Protein AF-A0A9N8EFD7-F1 (afdb_monomer)

Solvent-accessible surface area (backbone atoms only — not comparable to full-atom values): 12730 Å² total; per-residue (Å²): 133,55,70,69,57,53,53,50,51,28,40,51,30,31,36,51,13,38,58,30,40,78,71,68,40,40,70,64,12,44,52,28,24,47,55,20,41,51,57,49,52,55,48,53,51,70,77,54,78,68,76,70,55,58,68,68,42,41,61,57,53,48,48,56,57,50,62,75,70,56,78,84,74,72,88,61,61,84,63,78,85,81,60,86,68,76,76,61,71,73,77,59,78,65,65,89,66,80,73,84,60,62,71,68,55,36,50,42,43,52,44,17,53,38,34,37,40,40,15,39,45,27,35,58,47,19,66,34,67,37,64,71,30,39,60,50,14,49,55,26,29,53,51,16,48,52,33,35,70,69,32,85,72,30,59,65,80,39,7,48,61,45,23,44,40,38,48,42,44,36,51,54,22,57,79,65,71,36,52,71,60,24,58,57,44,49,56,54,28,54,54,24,44,52,44,18,55,76,68,30,69,84,39,94,82,38,89,50,51,71,68,54,50,51,39,46,52,49,47,67,75,64,71,61,79,75,53,81,84,74,77,113

Organism: NCBI:txid568900

Structure (mmCIF, N/CA/C/O backbone):
data_AF-A0A9N8EFD7-F1
#
_entry.id   AF-A0A9N8EFD7-F1
#
loop_
_atom_site.group_PDB
_atom_site.id
_atom_site.type_symbol
_atom_site.label_atom_id
_atom_site.label_alt_id
_atom_site.label_comp_id
_atom_site.label_asym_id
_atom_site.label_entity_id
_atom_site.label_seq_id
_atom_site.pdbx_PDB_ins_code
_atom_site.Cartn_x
_atom_site.Cartn_y
_atom_site.Cartn_z
_atom_site.occupancy
_atom_site.B_iso_or_equiv
_atom_site.auth_seq_id
_atom_site.auth_comp_id
_atom_site.auth_asym_id
_atom_site.auth_atom_id
_atom_site.pdbx_PDB_model_num
ATOM 1 N N . MET A 1 1 ? 24.242 -2.150 -16.763 1.00 79.81 1 MET A N 1
ATOM 2 C CA . MET A 1 1 ? 23.091 -2.827 -16.143 1.00 79.81 1 MET A CA 1
ATOM 3 C C . MET A 1 1 ? 21.835 -2.412 -16.887 1.00 79.81 1 MET A C 1
ATOM 5 O O . MET A 1 1 ? 21.544 -1.219 -16.925 1.00 79.81 1 MET A O 1
ATOM 9 N N . SER A 1 2 ? 21.180 -3.368 -17.535 1.00 88.19 2 SER A N 1
ATOM 10 C CA . SER A 1 2 ? 19.926 -3.217 -18.278 1.00 88.19 2 SER A CA 1
ATOM 11 C C . SER A 1 2 ? 18.743 -2.912 -17.351 1.00 88.19 2 SER A C 1
ATOM 13 O O . SER A 1 2 ? 18.811 -3.171 -16.150 1.00 88.19 2 SER A O 1
ATOM 15 N N . LEU A 1 3 ? 17.636 -2.399 -17.900 1.00 84.94 3 LEU A N 1
ATOM 16 C CA . LEU A 1 3 ? 16.401 -2.179 -17.138 1.00 84.94 3 LEU A CA 1
ATOM 17 C C . LEU A 1 3 ? 15.913 -3.464 -16.455 1.00 84.94 3 LEU A C 1
ATOM 19 O O . LEU A 1 3 ? 15.572 -3.434 -15.279 1.00 84.94 3 LEU A O 1
ATOM 23 N N . ALA A 1 4 ? 15.904 -4.588 -17.177 1.00 87.19 4 ALA A N 1
ATOM 24 C CA . ALA A 1 4 ? 15.427 -5.866 -16.655 1.00 87.19 4 ALA A CA 1
ATOM 25 C C . ALA A 1 4 ? 16.230 -6.322 -15.426 1.00 87.19 4 ALA A C 1
ATOM 27 O O . ALA A 1 4 ? 15.645 -6.745 -14.432 1.00 87.19 4 ALA A O 1
ATOM 28 N N . GLU A 1 5 ? 17.558 -6.167 -15.456 1.00 90.44 5 GLU A N 1
ATOM 29 C CA . GLU A 1 5 ? 18.413 -6.450 -14.298 1.00 90.44 5 GLU A CA 1
ATOM 30 C C . GLU A 1 5 ? 18.063 -5.539 -13.115 1.00 90.44 5 GLU A C 1
ATOM 32 O O . GLU A 1 5 ? 17.962 -6.005 -11.984 1.00 90.44 5 GLU A O 1
ATOM 37 N N . ARG A 1 6 ? 17.843 -4.241 -13.360 1.00 90.00 6 ARG A N 1
ATOM 38 C CA . ARG A 1 6 ? 17.521 -3.268 -12.302 1.00 90.00 6 ARG A CA 1
ATOM 39 C C . ARG A 1 6 ? 16.153 -3.542 -11.668 1.00 90.00 6 ARG A C 1
ATOM 41 O O . ARG A 1 6 ? 16.024 -3.488 -10.447 1.00 90.00 6 ARG A O 1
ATOM 48 N N . LEU A 1 7 ? 15.154 -3.888 -12.480 1.00 89.75 7 LEU A N 1
ATOM 49 C CA . LEU A 1 7 ? 13.835 -4.316 -12.009 1.00 89.75 7 LEU A CA 1
ATOM 50 C C . LEU A 1 7 ? 13.919 -5.620 -11.203 1.00 89.75 7 LEU A C 1
ATOM 52 O O . LEU A 1 7 ? 13.294 -5.735 -10.150 1.00 89.75 7 LEU A O 1
ATOM 56 N N . GLY A 1 8 ? 14.724 -6.582 -11.663 1.00 91.50 8 GLY A N 1
ATOM 57 C CA . GLY A 1 8 ? 14.982 -7.828 -10.941 1.00 91.50 8 GLY A CA 1
ATOM 58 C C . GLY A 1 8 ? 15.652 -7.595 -9.584 1.00 91.50 8 GLY A C 1
ATOM 59 O O . GLY A 1 8 ? 15.278 -8.217 -8.590 1.00 91.50 8 GLY A O 1
ATOM 60 N N . ASP A 1 9 ? 16.594 -6.657 -9.513 1.00 93.88 9 ASP A N 1
ATOM 61 C CA . ASP A 1 9 ? 17.267 -6.278 -8.272 1.00 93.88 9 ASP A CA 1
ATOM 62 C C . ASP A 1 9 ? 16.315 -5.614 -7.269 1.00 93.88 9 ASP A C 1
ATOM 64 O O . ASP A 1 9 ? 16.322 -5.983 -6.090 1.00 93.88 9 ASP A O 1
ATOM 68 N N . ALA A 1 10 ? 15.455 -4.700 -7.730 1.00 93.50 10 ALA A N 1
ATOM 69 C CA . ALA A 1 10 ? 14.402 -4.113 -6.903 1.00 93.50 10 ALA A CA 1
ATOM 70 C C . ALA A 1 10 ? 13.435 -5.193 -6.393 1.00 93.50 10 ALA A C 1
ATOM 72 O O . ALA A 1 10 ? 13.207 -5.314 -5.189 1.00 93.50 10 ALA A O 1
ATOM 73 N N . ALA A 1 11 ? 12.945 -6.065 -7.279 1.00 94.06 11 ALA A N 1
ATOM 74 C CA . ALA A 1 11 ? 12.071 -7.168 -6.894 1.00 94.06 11 ALA A CA 1
ATOM 75 C C . ALA A 1 11 ? 12.719 -8.082 -5.837 1.00 94.06 11 ALA A C 1
ATOM 77 O O . ALA A 1 11 ? 12.088 -8.429 -4.838 1.00 94.06 11 ALA A O 1
ATOM 78 N N . ARG A 1 12 ? 14.007 -8.413 -5.998 1.00 96.31 12 ARG A N 1
ATOM 79 C CA . ARG A 1 12 ? 14.771 -9.217 -5.034 1.00 96.31 12 ARG A CA 1
ATOM 80 C C . ARG A 1 12 ? 14.894 -8.531 -3.672 1.00 96.31 12 ARG A C 1
ATOM 82 O O . ARG A 1 12 ? 14.714 -9.194 -2.650 1.00 96.31 12 AR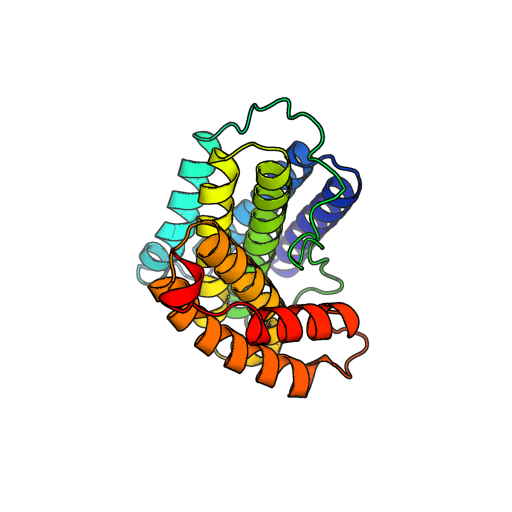G A O 1
ATOM 89 N N . LEU A 1 13 ? 15.200 -7.232 -3.642 1.00 97.25 13 LEU A N 1
ATOM 90 C CA . LEU A 1 13 ? 15.278 -6.458 -2.398 1.00 97.25 13 LEU A CA 1
ATOM 91 C C . LEU A 1 13 ? 13.920 -6.399 -1.696 1.00 97.25 13 LEU A C 1
ATOM 93 O O . LEU A 1 13 ? 13.845 -6.686 -0.501 1.00 97.25 13 LEU A O 1
ATOM 97 N N . ASN A 1 14 ? 12.851 -6.114 -2.440 1.00 96.94 14 ASN A N 1
ATOM 98 C CA . ASN A 1 14 ? 11.492 -6.125 -1.916 1.00 96.94 14 ASN A CA 1
ATOM 99 C C . ASN A 1 14 ? 11.117 -7.489 -1.325 1.00 96.94 14 ASN A C 1
ATOM 101 O O . ASN A 1 14 ? 10.703 -7.573 -0.175 1.00 96.94 14 ASN A O 1
ATOM 105 N N . ASN A 1 15 ? 11.315 -8.574 -2.071 1.00 97.19 15 ASN A N 1
ATOM 106 C CA . ASN A 1 15 ? 10.931 -9.912 -1.622 1.00 97.19 15 ASN A CA 1
ATOM 107 C C . ASN A 1 15 ? 11.734 -10.350 -0.390 1.00 97.19 15 ASN A C 1
ATOM 109 O O . ASN A 1 15 ? 11.196 -10.988 0.515 1.00 97.19 15 ASN A O 1
ATOM 113 N N . ARG A 1 16 ? 13.013 -9.961 -0.307 1.00 97.81 16 ARG A N 1
ATOM 114 C CA . ARG A 1 16 ? 13.815 -10.167 0.903 1.00 97.81 16 ARG A CA 1
ATOM 115 C C . ARG A 1 16 ? 13.273 -9.344 2.076 1.00 97.81 16 ARG A C 1
ATOM 117 O O . ARG A 1 16 ? 13.211 -9.872 3.180 1.00 97.81 16 ARG A O 1
ATOM 124 N N . GLY A 1 17 ? 12.851 -8.100 1.843 1.00 96.62 17 GLY A N 1
ATOM 125 C CA . GLY A 1 17 ? 12.148 -7.281 2.833 1.00 96.62 17 GLY A CA 1
ATOM 126 C C . GLY A 1 17 ? 10.892 -7.979 3.355 1.00 96.62 17 GLY A C 1
ATOM 127 O O . GLY A 1 17 ? 10.771 -8.188 4.555 1.00 96.62 17 GLY A O 1
ATOM 128 N N . ALA A 1 18 ? 10.029 -8.463 2.461 1.00 96.19 18 ALA A N 1
ATOM 129 C CA . ALA A 1 18 ? 8.827 -9.221 2.814 1.00 96.19 18 ALA A CA 1
ATOM 130 C C . ALA A 1 18 ? 9.135 -10.452 3.689 1.00 96.19 18 ALA A C 1
ATOM 132 O O . ALA A 1 18 ? 8.451 -10.702 4.681 1.00 96.19 18 ALA A O 1
ATOM 133 N N . ALA A 1 19 ? 10.206 -11.185 3.373 1.00 96.50 19 ALA A N 1
ATOM 134 C CA . ALA A 1 19 ? 10.643 -12.324 4.175 1.00 96.50 19 ALA A CA 1
ATOM 135 C C . ALA A 1 19 ? 11.135 -11.925 5.580 1.00 96.50 19 ALA A C 1
ATOM 137 O O . ALA A 1 19 ? 10.922 -12.676 6.529 1.00 96.50 19 ALA A O 1
ATOM 138 N N . LEU A 1 20 ? 11.786 -10.765 5.734 1.00 93.56 20 LEU A N 1
ATOM 139 C CA . LEU A 1 20 ? 12.176 -10.230 7.047 1.00 93.56 20 LEU A CA 1
ATOM 140 C C . LEU A 1 20 ? 10.963 -9.728 7.835 1.00 93.56 20 LEU A C 1
ATOM 142 O O . LEU A 1 20 ? 10.846 -10.007 9.027 1.00 93.56 20 LEU A O 1
ATOM 146 N N . TYR A 1 21 ? 10.018 -9.066 7.164 1.00 93.44 21 TYR A N 1
ATOM 147 C CA . TYR A 1 21 ? 8.758 -8.651 7.771 1.00 93.44 21 TYR A CA 1
ATOM 148 C C . TYR A 1 21 ? 8.011 -9.837 8.392 1.00 93.44 21 TYR A C 1
ATOM 150 O O . TYR A 1 21 ? 7.610 -9.765 9.552 1.00 93.44 21 TYR A O 1
ATOM 158 N N . ALA A 1 22 ? 7.902 -10.953 7.661 1.00 92.38 22 ALA A N 1
ATOM 159 C CA . ALA A 1 22 ? 7.249 -12.173 8.140 1.00 92.38 22 ALA A CA 1
ATOM 160 C C . ALA A 1 22 ? 7.914 -12.780 9.394 1.00 92.38 22 ALA A C 1
ATOM 162 O O . ALA A 1 22 ? 7.277 -13.536 10.123 1.00 92.38 22 ALA A O 1
ATOM 163 N N . LYS A 1 23 ? 9.181 -12.439 9.669 1.00 93.25 23 LYS A N 1
ATOM 164 C CA . LYS A 1 23 ? 9.919 -12.849 10.876 1.00 93.25 23 LYS A CA 1
ATOM 165 C C . LYS A 1 23 ? 9.800 -11.864 12.041 1.00 93.25 23 LYS A C 1
ATOM 167 O O . LYS A 1 23 ? 10.350 -12.127 13.104 1.00 93.25 23 LYS A O 1
ATOM 172 N N . GLY A 1 24 ? 9.130 -10.726 11.856 1.00 89.06 24 GLY A N 1
ATOM 173 C CA . GLY A 1 24 ? 9.097 -9.650 12.849 1.00 89.06 24 GLY A CA 1
ATOM 174 C C . GLY A 1 24 ? 10.270 -8.662 12.757 1.00 89.06 24 GLY A C 1
ATOM 175 O O . GLY A 1 24 ? 10.338 -7.721 13.543 1.00 89.06 24 GLY A O 1
ATOM 176 N N . GLU A 1 25 ? 11.185 -8.828 11.796 1.00 90.06 25 GLU A N 1
ATOM 177 C CA . GLU A 1 25 ? 12.375 -7.980 11.608 1.00 90.06 25 GLU A CA 1
ATOM 178 C C . GLU A 1 25 ? 12.024 -6.712 10.805 1.00 90.06 25 GLU A C 1
ATOM 180 O O . GLU A 1 25 ? 12.458 -6.490 9.671 1.00 90.06 25 GLU A O 1
ATOM 185 N N . TRP A 1 26 ? 11.143 -5.879 11.361 1.00 88.50 26 TRP A N 1
ATOM 186 C CA . TRP A 1 26 ? 10.512 -4.780 10.621 1.00 88.50 26 TRP A CA 1
ATOM 187 C C . TRP A 1 26 ? 11.469 -3.653 10.251 1.00 88.50 26 TRP A C 1
ATOM 189 O O . TRP A 1 26 ? 11.289 -3.003 9.221 1.00 88.50 26 TRP A O 1
ATOM 199 N N . LYS A 1 27 ? 12.491 -3.407 11.076 1.00 87.06 27 LYS A N 1
ATOM 200 C CA . LYS A 1 27 ? 13.493 -2.369 10.817 1.00 87.06 27 LYS A CA 1
ATOM 201 C C . LYS A 1 27 ? 14.334 -2.739 9.596 1.00 87.06 27 LYS A C 1
ATOM 203 O O . LYS A 1 27 ? 14.512 -1.924 8.692 1.00 87.06 27 LYS A O 1
ATOM 208 N N . GLU A 1 28 ? 14.811 -3.974 9.557 1.00 90.44 28 GLU A N 1
ATOM 209 C CA . GLU A 1 28 ? 15.593 -4.539 8.466 1.00 90.44 28 GLU A CA 1
ATOM 210 C C . GLU A 1 28 ? 14.733 -4.673 7.203 1.00 90.44 28 GLU A C 1
ATOM 212 O O . GLU A 1 28 ? 15.182 -4.334 6.107 1.00 90.44 28 GLU A O 1
ATOM 217 N N . SER A 1 29 ? 13.466 -5.070 7.351 1.00 92.81 29 SER A N 1
ATOM 218 C CA . SER A 1 29 ? 12.491 -5.075 6.260 1.00 92.81 29 SER A CA 1
ATOM 219 C C . SER A 1 29 ? 12.311 -3.689 5.635 1.00 92.81 29 SER A C 1
ATOM 221 O O . SER A 1 29 ? 12.397 -3.552 4.415 1.00 92.81 29 SER A O 1
ATOM 223 N N . LEU A 1 30 ? 12.082 -2.653 6.451 1.00 90.81 30 LEU A N 1
ATOM 224 C CA . LEU A 1 30 ? 11.930 -1.271 5.985 1.00 90.81 30 LEU A CA 1
ATOM 225 C C . LEU A 1 30 ? 13.182 -0.770 5.264 1.00 90.81 30 LEU A C 1
ATOM 227 O O . LEU A 1 30 ? 13.065 -0.062 4.264 1.00 90.81 30 LEU A O 1
ATOM 231 N N . LEU A 1 31 ? 14.371 -1.147 5.744 1.00 91.88 31 LEU A N 1
ATOM 232 C CA . LEU A 1 31 ? 15.629 -0.808 5.087 1.00 91.88 31 LEU A CA 1
ATOM 233 C C . LEU A 1 31 ? 15.700 -1.408 3.675 1.00 91.88 31 LEU A C 1
ATOM 235 O O . LEU A 1 31 ? 16.053 -0.701 2.733 1.00 91.88 31 LEU A O 1
ATOM 239 N N . LEU A 1 32 ? 15.324 -2.679 3.508 1.00 95.31 32 LEU A N 1
ATOM 240 C CA . LEU A 1 32 ? 15.333 -3.338 2.199 1.00 95.31 32 LEU A CA 1
ATOM 241 C C . LEU A 1 32 ? 14.274 -2.776 1.247 1.00 95.31 32 LEU A C 1
ATOM 243 O O . LEU A 1 32 ? 14.577 -2.537 0.077 1.00 95.31 32 LEU A O 1
ATOM 247 N N . PHE A 1 33 ? 13.061 -2.498 1.734 1.00 94.69 33 PHE A N 1
ATOM 248 C CA . PHE A 1 33 ? 12.044 -1.817 0.929 1.00 94.69 33 PHE A CA 1
ATOM 249 C C . PHE A 1 33 ? 12.514 -0.427 0.492 1.00 94.69 33 PHE A C 1
ATOM 251 O O . PHE A 1 33 ? 12.349 -0.058 -0.668 1.00 94.69 33 PHE A O 1
ATOM 258 N N . ARG A 1 34 ? 13.177 0.325 1.382 1.00 91.69 34 ARG A N 1
ATOM 259 C CA . ARG A 1 34 ? 13.752 1.633 1.045 1.00 91.69 34 ARG A CA 1
ATOM 260 C C . ARG A 1 34 ? 14.806 1.513 -0.052 1.00 91.69 34 ARG A C 1
ATOM 262 O O . ARG A 1 34 ? 14.711 2.226 -1.042 1.00 91.69 34 ARG A O 1
ATOM 269 N N . GLN A 1 35 ? 15.769 0.603 0.093 1.00 92.62 35 GLN A N 1
ATOM 270 C CA . GLN A 1 35 ? 16.807 0.378 -0.921 1.00 92.62 35 GLN A CA 1
ATOM 271 C C . GLN A 1 35 ? 16.200 -0.003 -2.277 1.00 92.62 35 GLN A C 1
ATOM 273 O O . GLN A 1 35 ? 16.620 0.511 -3.313 1.00 92.62 35 GLN A O 1
ATOM 278 N N . SER A 1 36 ? 15.169 -0.854 -2.261 1.00 94.38 36 SER A N 1
ATOM 279 C CA . SER A 1 36 ? 14.400 -1.202 -3.456 1.00 94.38 36 SER A CA 1
ATOM 280 C C . SER A 1 36 ? 13.783 0.038 -4.109 1.00 94.38 36 SER A C 1
ATOM 282 O O . SER A 1 36 ? 13.939 0.250 -5.310 1.00 94.38 36 SER A O 1
ATOM 284 N N . LEU A 1 37 ? 13.113 0.887 -3.324 1.00 92.00 37 LEU A N 1
ATOM 285 C CA . LEU A 1 37 ? 12.467 2.104 -3.814 1.00 92.00 37 LEU A CA 1
ATOM 286 C C . LEU A 1 37 ? 13.477 3.116 -4.369 1.00 92.00 37 LEU A C 1
ATOM 288 O O . LEU A 1 37 ? 13.237 3.720 -5.410 1.00 92.00 37 LEU A O 1
ATOM 292 N N . GLU A 1 38 ? 14.619 3.297 -3.705 1.00 89.25 38 GLU A N 1
ATOM 293 C CA . GLU A 1 38 ? 15.670 4.217 -4.150 1.00 89.25 38 GLU A CA 1
ATOM 294 C C . GLU A 1 38 ? 16.247 3.817 -5.508 1.00 89.25 38 GLU A C 1
ATOM 296 O O . GLU A 1 38 ? 16.415 4.677 -6.377 1.00 89.25 38 GLU A O 1
ATOM 301 N N . GLY A 1 39 ? 16.488 2.517 -5.713 1.00 90.19 39 GLY A N 1
ATOM 302 C CA . GLY A 1 39 ? 16.911 1.989 -7.008 1.00 90.19 39 GLY A CA 1
ATOM 303 C C . GLY A 1 39 ? 15.907 2.323 -8.111 1.00 90.19 39 GLY A C 1
ATOM 304 O O . GLY A 1 39 ? 16.299 2.802 -9.176 1.00 90.19 39 GLY A O 1
ATOM 305 N N . MET A 1 40 ? 14.614 2.152 -7.826 1.00 90.25 40 MET A N 1
ATOM 306 C CA . MET A 1 40 ? 13.516 2.419 -8.760 1.00 90.25 40 MET A CA 1
ATOM 307 C C . MET A 1 40 ? 13.324 3.909 -9.064 1.00 90.25 40 MET A C 1
ATOM 309 O O . MET A 1 40 ? 13.145 4.284 -10.221 1.00 90.25 40 MET A O 1
ATOM 313 N N . ILE A 1 41 ? 13.437 4.784 -8.062 1.00 85.44 41 ILE A N 1
ATOM 314 C CA . ILE A 1 41 ? 13.393 6.242 -8.260 1.00 85.44 41 ILE A CA 1
ATOM 315 C C . ILE A 1 41 ? 14.529 6.700 -9.171 1.00 85.44 41 ILE A C 1
ATOM 317 O O . ILE A 1 41 ? 14.320 7.550 -10.038 1.00 85.44 41 ILE A O 1
ATOM 321 N N . ALA A 1 42 ? 15.736 6.159 -8.977 1.00 86.19 42 ALA A N 1
ATOM 322 C CA . ALA A 1 42 ? 16.861 6.480 -9.844 1.00 86.19 42 ALA A CA 1
ATOM 323 C C . ALA A 1 42 ? 16.550 6.115 -11.307 1.00 86.19 42 ALA A C 1
ATOM 325 O O . ALA A 1 42 ? 16.8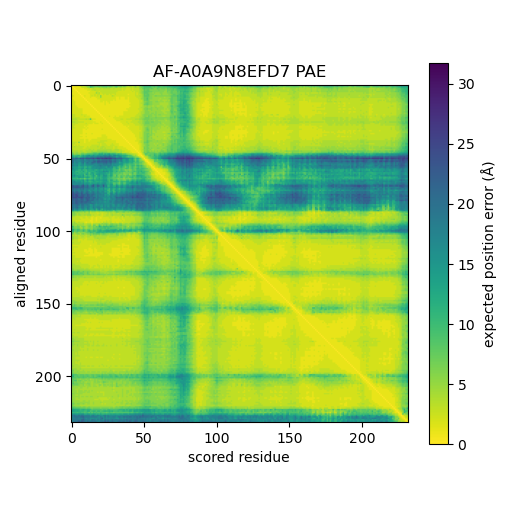52 6.904 -12.197 1.00 86.19 42 ALA A O 1
ATOM 326 N N . GLN A 1 43 ? 15.855 4.995 -11.544 1.00 86.50 43 GLN A N 1
ATOM 327 C CA . GLN A 1 43 ? 15.421 4.596 -12.889 1.00 86.50 43 GLN A CA 1
ATOM 328 C C . GLN A 1 43 ? 14.409 5.550 -13.494 1.00 86.50 43 GLN A C 1
ATOM 330 O O . GLN A 1 43 ? 14.574 5.991 -14.626 1.00 86.50 43 GLN A O 1
ATOM 335 N N . LEU A 1 44 ? 13.370 5.886 -12.736 1.00 83.88 44 LEU A N 1
ATOM 336 C CA . LEU A 1 44 ? 12.321 6.786 -13.202 1.00 83.88 44 LEU A CA 1
ATOM 337 C C . LEU A 1 44 ? 12.886 8.138 -13.654 1.00 83.88 44 LEU A C 1
ATOM 339 O O . LEU A 1 44 ? 12.452 8.685 -14.663 1.00 83.88 44 LEU A O 1
ATOM 343 N N . ARG A 1 45 ? 13.910 8.642 -12.957 1.00 81.44 45 ARG A N 1
ATOM 344 C CA . ARG A 1 45 ? 14.600 9.889 -13.322 1.00 81.44 45 ARG A CA 1
ATOM 345 C C . ARG A 1 45 ? 15.400 9.789 -14.617 1.00 81.44 45 ARG A C 1
ATOM 347 O O . ARG A 1 45 ? 15.491 10.780 -15.333 1.00 81.44 45 ARG A O 1
ATOM 354 N N . GLU A 1 46 ? 15.991 8.631 -14.901 1.00 84.12 46 GLU A N 1
ATOM 355 C CA . GLU A 1 46 ? 16.726 8.400 -16.150 1.00 84.12 46 GLU A CA 1
ATOM 356 C C . GLU A 1 46 ? 15.779 8.308 -17.355 1.00 84.12 46 GLU A C 1
ATOM 358 O O . GLU A 1 46 ? 16.125 8.773 -18.438 1.00 84.12 46 GLU A O 1
ATOM 363 N N . VAL A 1 47 ? 14.587 7.731 -17.167 1.00 80.00 47 VAL A N 1
ATOM 364 C CA . VAL A 1 47 ? 13.614 7.483 -18.247 1.00 80.00 47 VAL A CA 1
ATOM 365 C C . VAL A 1 47 ? 12.771 8.718 -18.576 1.00 80.00 47 VAL A C 1
ATOM 367 O O . VAL A 1 47 ? 12.429 8.918 -19.738 1.00 80.00 47 VAL A O 1
ATOM 370 N N . ALA A 1 48 ? 12.485 9.576 -17.592 1.00 72.69 48 ALA A N 1
ATOM 371 C CA . ALA A 1 48 ? 11.695 10.797 -17.776 1.00 72.69 48 ALA A CA 1
ATOM 372 C C . ALA A 1 48 ? 12.463 12.078 -17.366 1.00 72.69 48 ALA A C 1
ATOM 374 O O . ALA A 1 48 ? 12.075 12.765 -16.411 1.00 72.69 48 ALA A O 1
ATOM 375 N N . PRO A 1 49 ? 13.566 12.437 -18.058 1.00 62.28 49 PRO A N 1
ATOM 376 C CA . PRO A 1 49 ? 14.347 13.626 -17.735 1.00 62.28 49 PRO A CA 1
ATOM 377 C C . PRO A 1 49 ? 13.630 14.899 -18.226 1.00 62.28 49 PRO A C 1
ATOM 379 O O . PRO A 1 49 ? 13.851 15.354 -19.344 1.00 62.28 49 PRO A O 1
ATOM 382 N N . GLY A 1 50 ? 12.758 15.493 -17.402 1.00 56.47 50 GLY A N 1
ATOM 383 C CA . GLY A 1 50 ? 12.129 16.777 -17.740 1.00 56.47 50 GLY A CA 1
ATOM 384 C C . GLY A 1 50 ? 10.808 17.078 -17.030 1.00 56.47 50 GLY A C 1
ATOM 385 O O . GLY A 1 50 ? 9.737 16.862 -17.579 1.00 56.47 50 GLY A O 1
ATOM 386 N N . ASN A 1 51 ? 10.908 17.656 -15.834 1.00 52.47 51 ASN A N 1
ATOM 387 C CA . ASN A 1 51 ? 9.978 18.589 -15.173 1.00 52.47 51 ASN A CA 1
ATOM 388 C C . ASN A 1 51 ? 8.502 18.224 -14.893 1.00 52.47 51 ASN A C 1
ATOM 390 O O . ASN A 1 51 ? 8.008 18.707 -13.886 1.00 52.47 51 ASN A O 1
ATOM 394 N N . ALA A 1 52 ? 7.793 17.375 -15.642 1.00 53.12 52 ALA A N 1
ATOM 395 C CA . ALA A 1 52 ? 6.424 16.978 -15.244 1.00 53.12 52 ALA A CA 1
ATOM 396 C C . ALA A 1 52 ? 6.436 15.946 -14.101 1.00 53.12 52 ALA A C 1
ATOM 398 O O . ALA A 1 52 ? 5.601 15.937 -13.204 1.00 53.12 52 ALA A O 1
ATOM 399 N N . VAL A 1 53 ? 7.461 15.104 -14.114 1.00 54.00 53 VAL A N 1
ATOM 400 C CA . VAL A 1 53 ? 7.590 13.934 -13.251 1.00 54.00 53 VAL A CA 1
ATOM 401 C C . VAL A 1 53 ? 8.328 14.265 -11.936 1.00 54.00 53 VAL A C 1
ATOM 403 O O . VAL A 1 53 ? 8.195 13.576 -10.925 1.00 54.00 53 VAL A O 1
ATOM 406 N N . ALA A 1 54 ? 9.082 15.369 -11.912 1.00 51.19 54 ALA A N 1
ATOM 407 C CA . ALA A 1 54 ? 9.823 15.834 -10.737 1.00 51.19 54 ALA A CA 1
ATOM 408 C C . ALA A 1 54 ? 8.901 16.365 -9.622 1.00 51.19 54 ALA A C 1
ATOM 410 O O . ALA A 1 54 ? 9.144 16.072 -8.449 1.00 51.19 54 ALA A O 1
ATOM 411 N N . ASP A 1 55 ? 7.825 17.071 -9.987 1.00 55.97 55 ASP A N 1
ATOM 412 C CA . ASP A 1 55 ? 6.794 17.517 -9.042 1.00 55.97 55 ASP A CA 1
ATOM 413 C C . ASP A 1 55 ? 5.941 16.339 -8.552 1.00 55.97 55 ASP A C 1
ATOM 415 O O . ASP A 1 55 ? 5.568 16.285 -7.380 1.00 55.97 55 ASP A O 1
ATOM 419 N N . ASP A 1 56 ? 5.722 15.329 -9.395 1.00 57.31 56 ASP A N 1
ATOM 420 C CA . ASP A 1 56 ? 4.952 14.131 -9.049 1.00 57.31 56 ASP A CA 1
ATOM 421 C C . ASP A 1 56 ? 5.697 13.162 -8.119 1.00 57.31 56 ASP A C 1
ATOM 423 O O . ASP A 1 56 ? 5.084 12.522 -7.261 1.00 57.31 56 ASP A O 1
ATOM 427 N N . TYR A 1 57 ? 7.028 13.117 -8.193 1.00 63.81 57 TYR A N 1
ATOM 428 C CA . TYR A 1 57 ? 7.869 12.372 -7.249 1.00 63.81 57 TYR A CA 1
ATOM 429 C C . TYR A 1 57 ? 8.354 13.205 -6.061 1.00 63.81 57 TYR A C 1
ATOM 431 O O . TYR A 1 57 ? 9.132 12.707 -5.239 1.00 63.81 57 TYR A O 1
ATOM 439 N N . SER A 1 58 ? 7.864 14.436 -5.898 1.00 60.00 58 SER A N 1
ATOM 440 C CA . SER A 1 58 ? 8.066 15.209 -4.667 1.00 60.00 58 SER A CA 1
ATOM 441 C C . SER A 1 58 ? 7.572 14.434 -3.439 1.00 60.00 58 SER A C 1
ATOM 443 O O . SER A 1 58 ? 8.234 14.461 -2.405 1.00 60.00 58 SER A O 1
ATOM 445 N N . ALA A 1 59 ? 6.508 13.630 -3.574 1.00 60.28 59 ALA A N 1
ATOM 446 C CA . ALA A 1 59 ? 6.052 12.696 -2.546 1.00 60.28 59 ALA A CA 1
ATOM 447 C C . ALA A 1 59 ? 7.118 11.643 -2.191 1.00 60.28 59 ALA A C 1
ATOM 449 O O . ALA A 1 59 ? 7.331 11.375 -1.015 1.00 60.28 59 ALA A O 1
ATOM 450 N N . LEU A 1 60 ? 7.865 11.105 -3.165 1.00 64.31 60 LEU A N 1
ATOM 451 C CA . LEU A 1 60 ? 8.987 10.184 -2.902 1.00 64.31 60 LEU A CA 1
ATOM 452 C C . LEU A 1 60 ? 10.164 10.893 -2.241 1.00 64.31 60 LEU A C 1
ATOM 454 O O . LEU A 1 60 ? 10.846 10.309 -1.400 1.00 64.31 60 LEU A O 1
ATOM 458 N N . TYR A 1 61 ? 10.405 12.153 -2.599 1.00 63.56 61 TYR A N 1
ATOM 459 C CA . TYR A 1 61 ? 11.443 12.961 -1.968 1.00 63.56 61 TYR A CA 1
ATOM 460 C C . TYR A 1 61 ? 11.084 13.318 -0.519 1.00 63.56 61 TYR A C 1
ATOM 462 O O . TYR A 1 61 ? 11.928 13.219 0.371 1.00 63.56 61 TYR A O 1
ATOM 470 N N . LEU A 1 62 ? 9.820 13.663 -0.266 1.00 62.59 62 LEU A N 1
ATOM 471 C CA . LEU A 1 62 ? 9.274 13.873 1.071 1.00 62.59 62 LEU A CA 1
ATOM 472 C C . LEU A 1 62 ? 9.292 12.578 1.876 1.00 62.59 62 LEU A C 1
ATOM 474 O O . LEU A 1 62 ? 9.707 12.604 3.028 1.00 62.59 62 LEU A O 1
ATOM 478 N N . LEU A 1 63 ? 8.945 11.442 1.266 1.00 64.62 63 LEU A N 1
ATOM 479 C CA . LEU A 1 63 ? 9.086 10.135 1.894 1.00 64.62 63 LEU A CA 1
ATOM 480 C C . LEU A 1 63 ? 10.539 9.890 2.286 1.00 64.62 63 LEU A C 1
ATOM 482 O O . LEU A 1 63 ? 10.789 9.630 3.457 1.00 64.62 63 LEU A O 1
ATOM 486 N N . LYS A 1 64 ? 11.500 10.062 1.367 1.00 67.50 64 LYS A N 1
ATOM 487 C CA . LYS A 1 64 ? 12.933 9.913 1.662 1.00 67.50 64 LYS A CA 1
ATOM 488 C C . LYS A 1 64 ? 13.368 10.798 2.833 1.00 67.50 64 LYS A C 1
ATOM 490 O O . LYS A 1 64 ? 13.991 10.301 3.764 1.00 67.50 64 LYS A O 1
ATOM 495 N N . LYS A 1 65 ? 12.993 12.080 2.821 1.00 67.19 65 LYS A N 1
ATOM 496 C CA . LYS A 1 65 ? 13.331 13.033 3.887 1.00 67.19 65 LYS A CA 1
ATOM 497 C C . LYS A 1 65 ? 12.687 12.660 5.227 1.00 67.19 65 LYS A C 1
ATOM 499 O O . LYS A 1 65 ? 13.348 12.715 6.255 1.00 67.19 65 LYS A O 1
ATOM 504 N N . ASN A 1 66 ? 11.421 12.252 5.227 1.00 63.00 66 ASN A N 1
ATOM 505 C CA . ASN A 1 66 ? 10.680 11.904 6.443 1.00 63.00 66 ASN A CA 1
ATOM 506 C C . ASN A 1 66 ? 11.146 10.568 7.041 1.00 63.00 66 ASN A C 1
ATOM 508 O O . ASN A 1 66 ? 11.078 10.361 8.250 1.00 63.00 66 ASN A O 1
ATOM 512 N N . PHE A 1 67 ? 11.669 9.677 6.202 1.00 62.81 67 PHE A N 1
ATOM 513 C CA . PHE A 1 67 ? 12.200 8.379 6.595 1.00 62.81 67 PHE A CA 1
ATOM 514 C C . PHE A 1 67 ? 13.509 8.444 7.387 1.00 62.81 67 PHE A C 1
ATOM 516 O O . PHE A 1 67 ? 13.796 7.514 8.143 1.00 62.81 67 PHE A O 1
ATOM 523 N N . ASP A 1 68 ? 14.293 9.507 7.219 1.00 60.25 68 ASP A N 1
ATOM 524 C CA . ASP A 1 68 ? 15.513 9.741 8.001 1.00 60.25 68 ASP A CA 1
ATOM 525 C C . ASP A 1 68 ? 15.225 10.465 9.328 1.00 60.25 68 ASP A C 1
ATOM 527 O O . ASP A 1 68 ? 16.056 10.453 10.233 1.00 60.25 68 ASP A O 1
ATOM 531 N N . VAL A 1 69 ? 14.038 11.066 9.466 1.00 52.94 69 VAL A N 1
ATOM 532 C CA . VAL A 1 69 ? 13.675 11.946 10.592 1.00 52.94 69 VAL A CA 1
ATOM 533 C C . VAL A 1 69 ? 12.804 11.252 11.641 1.00 52.94 69 VAL A C 1
ATOM 535 O O . VAL A 1 69 ? 12.762 11.697 12.785 1.00 52.94 69 VAL A O 1
ATOM 538 N N . LEU A 1 70 ? 12.147 10.141 11.301 1.00 50.72 70 LEU A N 1
ATOM 539 C CA . LEU A 1 70 ? 11.331 9.370 12.241 1.00 50.72 70 LEU A CA 1
ATOM 540 C C . LEU A 1 70 ? 12.015 8.040 12.570 1.00 50.72 70 LEU A C 1
ATOM 542 O O . LEU A 1 70 ? 11.632 6.998 12.025 1.00 50.72 70 LEU A O 1
ATOM 546 N N . PRO A 1 71 ? 13.038 8.021 13.445 1.00 54.34 71 PRO A N 1
ATOM 547 C CA . PRO A 1 71 ? 13.477 6.768 14.012 1.00 54.34 71 PRO A CA 1
ATOM 548 C C . PRO A 1 71 ? 12.334 6.298 14.915 1.00 54.34 71 PRO A C 1
ATOM 550 O O . PRO A 1 71 ? 12.151 6.783 16.025 1.00 54.34 71 PRO A O 1
ATOM 553 N N . CYS A 1 72 ? 11.523 5.370 14.414 1.00 55.56 72 CYS A N 1
ATOM 554 C CA . CYS A 1 72 ? 10.619 4.609 15.257 1.00 55.56 72 CYS A CA 1
ATOM 555 C C . CYS A 1 72 ? 11.518 3.836 16.258 1.00 55.56 72 CYS A C 1
ATOM 557 O O . CYS A 1 72 ? 12.077 2.790 15.913 1.00 55.56 72 CYS A O 1
ATOM 559 N N . THR A 1 73 ? 11.794 4.386 17.443 1.00 59.22 73 THR A N 1
ATOM 560 C CA . THR A 1 73 ? 12.710 3.801 18.446 1.00 59.22 73 THR A CA 1
ATOM 561 C C . THR A 1 73 ? 11.979 3.069 19.562 1.00 59.22 73 THR A C 1
ATOM 563 O O . THR A 1 73 ? 12.634 2.580 20.479 1.00 59.22 73 THR A O 1
ATOM 566 N N . GLY A 1 74 ? 10.646 2.991 19.512 1.00 55.09 74 GLY A N 1
ATOM 567 C CA . GLY A 1 74 ? 9.862 2.351 20.562 1.00 55.09 74 GLY A CA 1
ATOM 568 C C . GLY A 1 74 ? 10.224 0.875 20.736 1.00 55.09 74 GLY A C 1
ATOM 569 O O . GLY A 1 74 ? 10.100 0.084 19.801 1.00 55.09 74 GLY A O 1
ATOM 570 N N . THR A 1 75 ? 10.661 0.504 21.941 1.00 49.28 75 THR A N 1
ATOM 571 C CA . THR A 1 75 ? 10.619 -0.874 22.444 1.00 49.28 75 THR A CA 1
ATOM 572 C C . THR A 1 75 ? 9.210 -1.106 22.959 1.00 49.28 75 THR A C 1
ATOM 574 O O . THR A 1 75 ? 8.869 -0.697 24.067 1.00 49.28 75 THR A O 1
ATOM 577 N N . ALA A 1 76 ? 8.357 -1.640 22.105 1.00 47.75 76 ALA A N 1
ATOM 578 C CA . ALA A 1 76 ? 6.943 -1.713 22.383 1.00 47.75 76 ALA A CA 1
ATOM 579 C C . ALA A 1 76 ? 6.556 -3.018 23.100 1.00 47.75 76 ALA A C 1
ATOM 581 O O . ALA A 1 76 ? 7.020 -4.100 22.736 1.00 47.75 76 ALA A O 1
ATOM 582 N N . GLU A 1 77 ? 5.708 -2.904 24.122 1.00 49.31 77 GLU A N 1
ATOM 583 C CA . GLU A 1 77 ? 5.103 -4.039 24.821 1.00 49.31 77 GLU A CA 1
ATOM 584 C C . GLU A 1 77 ? 3.959 -4.641 23.988 1.00 49.31 77 GLU A C 1
ATOM 586 O O . GLU A 1 77 ? 3.304 -3.956 23.204 1.00 49.31 77 GLU A O 1
ATOM 591 N N . SER A 1 78 ? 3.733 -5.950 24.137 1.00 43.00 78 SER A N 1
ATOM 592 C CA . SER A 1 78 ? 2.727 -6.688 23.365 1.00 43.00 78 SER A CA 1
ATOM 593 C C . SER A 1 78 ? 1.325 -6.092 23.566 1.00 43.00 78 SER A C 1
ATOM 595 O O . SER A 1 78 ? 0.860 -6.056 24.707 1.00 43.00 78 SER A O 1
ATOM 597 N N . PRO A 1 79 ? 0.601 -5.714 22.497 1.00 48.03 79 PRO A N 1
ATOM 598 C CA . PRO A 1 79 ? -0.781 -5.268 22.617 1.00 48.03 79 PRO A CA 1
ATOM 599 C C . PRO A 1 79 ? -1.686 -6.386 23.163 1.00 48.03 79 PRO A C 1
ATOM 601 O O . PRO A 1 79 ? -1.422 -7.581 22.990 1.00 48.03 79 PRO A O 1
ATOM 604 N N . ASN A 1 80 ? -2.747 -5.964 23.853 1.00 48.19 80 ASN A N 1
ATOM 605 C CA . ASN A 1 80 ? -3.740 -6.818 24.501 1.00 48.19 80 ASN A CA 1
ATOM 606 C C . ASN A 1 80 ? -4.479 -7.681 23.456 1.00 48.19 80 ASN A C 1
ATOM 608 O O . ASN A 1 80 ? -5.024 -7.141 22.494 1.00 48.19 80 ASN A O 1
ATOM 612 N N . LYS A 1 81 ? -4.486 -9.011 23.624 1.00 51.19 81 LYS A N 1
ATOM 613 C CA . LYS A 1 81 ? -4.946 -9.980 22.604 1.00 51.19 81 LYS A CA 1
ATOM 614 C C . LYS A 1 81 ? -6.468 -10.061 22.421 1.00 51.19 81 LYS A C 1
ATOM 616 O O . LYS A 1 81 ? -6.911 -10.701 21.474 1.00 51.19 81 LYS A O 1
ATOM 621 N N . ASP A 1 82 ? -7.243 -9.420 23.293 1.00 52.69 82 ASP A N 1
ATOM 622 C CA . ASP A 1 82 ? -8.694 -9.639 23.384 1.00 52.69 82 ASP A CA 1
ATOM 623 C C . ASP A 1 82 ? -9.545 -8.614 22.614 1.00 52.69 82 ASP A C 1
ATOM 625 O O . ASP A 1 82 ? -10.768 -8.733 22.576 1.00 52.69 82 ASP A O 1
ATOM 629 N N . ALA A 1 83 ? -8.936 -7.607 21.982 1.00 57.31 83 ALA A N 1
ATOM 630 C CA . ALA A 1 83 ? -9.667 -6.744 21.059 1.00 57.31 83 ALA A CA 1
ATOM 631 C C . ALA A 1 83 ? -9.800 -7.465 19.713 1.00 57.31 83 ALA A C 1
ATOM 633 O O . ALA A 1 83 ? -8.783 -7.809 19.109 1.00 57.31 83 ALA A O 1
ATOM 634 N N . GLU A 1 84 ? -11.033 -7.683 19.238 1.00 56.91 84 GLU A N 1
ATOM 63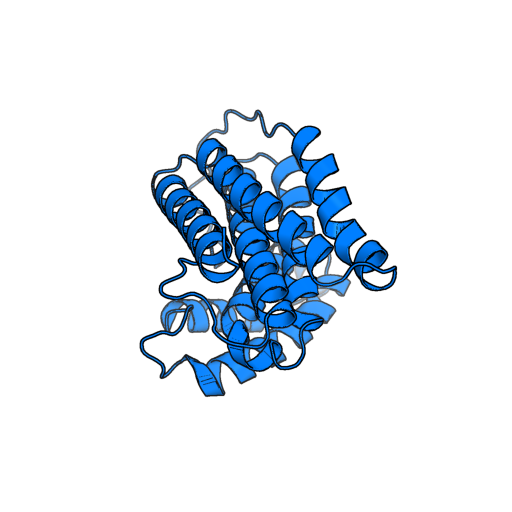5 C CA . GLU A 1 84 ? -11.293 -8.084 17.851 1.00 56.91 84 GLU A CA 1
ATOM 636 C C . GLU A 1 84 ? -10.572 -7.092 16.935 1.00 56.91 84 GLU A C 1
ATOM 638 O O . GLU A 1 84 ? -10.990 -5.945 16.767 1.00 56.91 84 GLU A O 1
ATOM 643 N N . SER A 1 85 ? -9.410 -7.505 16.427 1.00 59.91 85 SER A N 1
ATOM 644 C CA . SER A 1 85 ? -8.565 -6.611 15.656 1.00 59.91 85 SER A CA 1
ATOM 645 C C . SER A 1 85 ? -9.311 -6.272 14.370 1.00 59.91 85 SER A C 1
ATOM 647 O O . SER A 1 85 ? -9.747 -7.198 13.677 1.00 59.91 85 SER A O 1
ATOM 649 N N . PRO A 1 86 ? -9.433 -4.983 14.002 1.00 65.44 86 PRO A N 1
ATOM 650 C CA . PRO A 1 86 ? -9.904 -4.624 12.673 1.00 65.44 86 PRO A CA 1
ATOM 651 C C . PRO A 1 86 ? -9.118 -5.426 11.633 1.00 65.44 86 PRO A C 1
ATOM 653 O O . PRO A 1 86 ? -7.909 -5.631 11.802 1.00 65.44 86 PRO A O 1
ATOM 656 N N . MET A 1 87 ? -9.794 -5.906 10.581 1.00 81.31 87 MET A N 1
ATOM 657 C CA . MET A 1 87 ? -9.158 -6.689 9.517 1.00 81.31 87 MET A CA 1
ATOM 658 C C . MET A 1 87 ? -8.263 -5.781 8.663 1.00 81.31 87 MET A C 1
ATOM 660 O O . MET A 1 87 ? -8.610 -5.370 7.556 1.00 81.31 87 MET A O 1
ATOM 664 N N . VAL A 1 88 ? -7.118 -5.396 9.215 1.00 88.69 88 VAL A N 1
ATOM 665 C CA . VAL A 1 88 ? -6.052 -4.688 8.516 1.00 88.69 88 VAL A CA 1
ATOM 666 C C . VAL A 1 88 ? -5.282 -5.717 7.703 1.00 88.69 88 VAL A C 1
ATOM 668 O O . VAL A 1 88 ? -4.845 -6.740 8.227 1.00 88.69 88 VAL A O 1
ATOM 671 N N . PHE A 1 89 ? -5.086 -5.440 6.420 1.00 91.00 89 PHE A N 1
ATOM 672 C CA . PHE A 1 89 ? -4.279 -6.299 5.571 1.00 91.00 89 PHE A CA 1
ATOM 673 C C . PHE A 1 89 ? -2.795 -6.028 5.834 1.00 91.00 89 PHE A C 1
ATOM 675 O O . PHE A 1 89 ? -2.304 -4.925 5.596 1.00 91.00 89 PHE A O 1
ATOM 682 N N . LEU A 1 90 ? -2.073 -7.025 6.337 1.00 89.88 90 LEU A N 1
ATOM 683 C CA . LEU A 1 90 ? -0.694 -6.864 6.808 1.00 89.88 90 LEU A CA 1
ATOM 684 C C . LEU A 1 90 ? 0.311 -7.760 6.080 1.00 89.88 90 LEU A C 1
ATOM 686 O O . LEU A 1 90 ? 1.448 -7.870 6.527 1.00 89.88 90 LEU A O 1
ATOM 690 N N . ASN A 1 91 ? -0.076 -8.382 4.967 1.00 91.81 91 ASN A N 1
ATOM 691 C CA . ASN A 1 91 ? 0.802 -9.269 4.210 1.00 91.81 91 ASN A CA 1
ATOM 692 C C . ASN A 1 91 ? 1.567 -8.478 3.133 1.00 91.81 91 ASN A C 1
ATOM 694 O O . ASN A 1 91 ? 0.939 -7.856 2.277 1.00 91.81 91 ASN A O 1
ATOM 69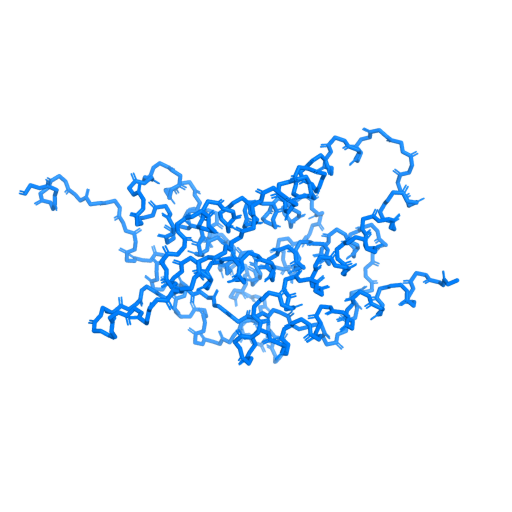8 N N . PRO A 1 92 ? 2.911 -8.474 3.131 1.00 93.69 92 PRO A N 1
ATOM 699 C CA . PRO A 1 92 ? 3.668 -7.817 2.075 1.00 93.69 92 PRO A CA 1
ATOM 700 C C . PRO A 1 92 ? 3.476 -8.490 0.725 1.00 93.69 92 PRO A C 1
ATOM 702 O O . PRO A 1 92 ? 3.443 -9.715 0.618 1.00 93.69 92 PRO A O 1
ATOM 705 N N . ILE A 1 93 ? 3.447 -7.675 -0.323 1.00 93.06 93 ILE A N 1
ATOM 706 C CA . ILE A 1 93 ? 3.385 -8.158 -1.693 1.00 93.06 93 ILE A CA 1
ATOM 707 C C . ILE A 1 93 ? 4.765 -8.643 -2.131 1.00 93.06 93 ILE A C 1
ATOM 709 O O . ILE A 1 93 ? 5.759 -7.914 -2.044 1.00 93.06 93 ILE A O 1
ATOM 713 N N . VAL A 1 94 ? 4.807 -9.867 -2.647 1.00 93.00 94 VAL A N 1
ATOM 714 C CA . VAL A 1 94 ? 5.996 -10.499 -3.215 1.00 93.00 94 VAL A CA 1
ATOM 715 C C . VAL A 1 94 ? 5.877 -10.482 -4.736 1.00 93.00 94 VAL A C 1
ATOM 717 O O . VAL A 1 94 ? 4.871 -10.907 -5.295 1.00 93.00 94 VAL A O 1
ATOM 720 N N . PHE A 1 95 ? 6.916 -10.012 -5.418 1.00 90.00 95 PHE A N 1
ATOM 721 C CA . PHE A 1 95 ? 6.981 -10.044 -6.875 1.00 90.00 95 PHE A CA 1
ATOM 722 C C . PHE A 1 95 ? 7.353 -11.453 -7.345 1.00 90.00 95 PHE A C 1
ATOM 724 O O . PHE A 1 95 ? 8.493 -11.883 -7.155 1.00 90.00 95 PHE A O 1
ATOM 731 N N . SER A 1 96 ? 6.412 -12.169 -7.956 1.00 86.38 96 SER A N 1
ATOM 732 C CA . SER A 1 96 ? 6.667 -13.448 -8.640 1.00 86.38 96 SER A CA 1
ATOM 733 C C . SER A 1 96 ? 7.287 -13.241 -10.025 1.00 86.38 96 SER A C 1
ATOM 735 O O . SER A 1 96 ? 8.123 -14.028 -10.465 1.00 86.38 96 SER A O 1
ATOM 737 N N . SER A 1 97 ? 6.926 -12.142 -10.685 1.00 82.81 97 SER A N 1
ATOM 738 C CA . SER A 1 97 ? 7.474 -11.702 -11.964 1.00 82.81 97 SER A CA 1
ATOM 739 C C . SER A 1 97 ? 7.530 -10.180 -12.028 1.00 82.81 97 SER A C 1
ATOM 741 O O . SER A 1 97 ? 6.735 -9.489 -11.392 1.00 82.81 97 SER A O 1
ATOM 743 N N . VAL A 1 98 ? 8.451 -9.655 -12.832 1.00 76.62 98 VAL A N 1
ATOM 744 C CA . VAL A 1 98 ? 8.495 -8.227 -13.152 1.00 76.62 98 VAL A CA 1
ATOM 745 C C . VAL A 1 98 ? 7.434 -7.938 -14.226 1.00 76.62 98 VAL A C 1
ATOM 747 O O . VAL A 1 98 ? 7.457 -8.608 -15.260 1.00 76.62 98 VAL A O 1
ATOM 750 N N . PRO A 1 99 ? 6.522 -6.969 -14.022 1.00 72.12 99 PRO A N 1
ATOM 751 C CA . PRO A 1 99 ? 5.595 -6.523 -15.059 1.00 72.12 99 PRO A CA 1
ATOM 752 C C . PRO A 1 99 ? 6.336 -6.143 -16.348 1.00 72.12 99 PRO A C 1
ATOM 754 O O . PRO A 1 99 ? 7.316 -5.403 -16.309 1.00 72.12 99 PRO A O 1
ATOM 757 N N . THR A 1 100 ? 5.867 -6.643 -17.493 1.00 69.19 100 THR A N 1
ATOM 758 C CA . THR A 1 100 ? 6.466 -6.390 -18.818 1.00 69.19 100 THR A CA 1
ATOM 759 C C . THR A 1 100 ? 5.690 -5.346 -19.628 1.00 69.19 100 THR A C 1
ATOM 761 O O . THR A 1 100 ? 5.686 -5.407 -20.856 1.00 69.19 100 THR A O 1
ATOM 764 N N . GLN A 1 101 ? 4.969 -4.435 -18.964 1.00 70.44 101 GLN A N 1
ATOM 765 C CA . GLN A 1 101 ? 4.271 -3.338 -19.645 1.00 70.44 101 GLN A CA 1
ATOM 766 C C . GLN A 1 101 ? 5.275 -2.286 -20.146 1.00 70.44 101 GLN A C 1
ATOM 768 O O . GLN A 1 101 ? 6.489 -2.510 -20.117 1.00 70.44 101 GLN A O 1
ATOM 773 N N . ASP A 1 102 ? 4.791 -1.131 -20.615 1.00 82.44 102 ASP A N 1
ATOM 774 C CA . ASP A 1 102 ? 5.689 -0.017 -20.904 1.00 82.44 102 ASP A CA 1
ATOM 775 C C . ASP A 1 102 ? 6.560 0.308 -19.674 1.00 82.44 102 ASP A C 1
ATOM 777 O O . ASP A 1 102 ? 6.200 0.057 -18.515 1.00 82.44 102 ASP A O 1
ATOM 781 N N . GLN A 1 103 ? 7.773 0.781 -19.952 1.00 82.00 103 GLN A N 1
ATOM 782 C CA . GLN A 1 103 ? 8.822 0.933 -18.950 1.00 82.00 103 GLN A CA 1
ATOM 783 C C . GLN A 1 103 ? 8.410 1.893 -17.828 1.00 82.00 103 GLN A C 1
ATOM 785 O O . GLN A 1 103 ? 8.677 1.610 -16.663 1.00 82.00 103 GLN A O 1
ATOM 790 N N . GLU A 1 104 ? 7.747 3.002 -18.151 1.00 82.81 104 GLU A N 1
ATOM 791 C CA . GLU A 1 104 ? 7.353 4.017 -17.172 1.00 82.81 104 GLU A CA 1
ATOM 792 C C . GLU A 1 104 ? 6.226 3.523 -16.256 1.00 82.81 104 GLU A C 1
ATOM 794 O O . GLU A 1 104 ? 6.329 3.629 -15.028 1.00 82.81 104 GLU A O 1
ATOM 799 N N . THR A 1 105 ? 5.194 2.905 -16.830 1.00 83.56 105 THR A N 1
ATOM 800 C CA . THR A 1 105 ? 4.100 2.267 -16.090 1.00 83.56 105 THR A CA 1
ATOM 801 C C . THR A 1 105 ? 4.628 1.199 -15.144 1.00 83.56 105 THR A C 1
ATOM 803 O O . THR A 1 105 ? 4.321 1.219 -13.951 1.00 83.56 105 THR A O 1
ATOM 806 N N . SER A 1 106 ? 5.484 0.303 -15.644 1.00 85.25 106 SER A N 1
ATOM 807 C CA . SER A 1 106 ? 6.046 -0.789 -14.843 1.00 85.25 106 SER A CA 1
ATOM 808 C C . SER A 1 106 ? 6.854 -0.254 -13.659 1.00 85.25 106 SER A C 1
ATOM 810 O O . SER A 1 106 ? 6.724 -0.748 -12.539 1.00 85.25 106 SER A O 1
ATOM 812 N N . LEU A 1 107 ? 7.653 0.796 -13.876 1.00 87.75 107 LEU A N 1
ATOM 813 C CA . LEU A 1 107 ? 8.434 1.430 -12.816 1.00 87.75 107 LEU A CA 1
ATOM 814 C C . LEU A 1 107 ? 7.537 2.093 -11.755 1.00 87.75 107 LEU A C 1
ATOM 816 O O . LEU A 1 107 ? 7.747 1.885 -10.558 1.00 87.75 107 LEU A O 1
ATOM 820 N N . THR A 1 108 ? 6.531 2.861 -12.181 1.00 86.81 108 THR A N 1
ATOM 821 C CA . THR A 1 108 ? 5.606 3.589 -11.292 1.00 86.81 108 THR A CA 1
ATOM 822 C C . THR A 1 108 ? 4.804 2.639 -10.405 1.00 86.81 108 THR A C 1
ATOM 824 O O . THR A 1 108 ? 4.699 2.834 -9.192 1.00 86.81 108 THR A O 1
ATOM 827 N N . VAL A 1 109 ? 4.302 1.559 -10.994 1.00 86.81 109 VAL A N 1
ATOM 828 C CA . VAL A 1 109 ? 3.582 0.491 -10.297 1.00 86.81 109 VAL A CA 1
ATOM 829 C C . VAL A 1 109 ? 4.454 -0.170 -9.238 1.00 86.81 109 VAL A C 1
ATOM 831 O O . VAL A 1 109 ? 4.040 -0.298 -8.085 1.00 86.81 109 VAL A O 1
ATOM 834 N N . ILE A 1 110 ? 5.670 -0.583 -9.611 1.00 90.19 110 ILE A N 1
ATOM 835 C CA . ILE A 1 110 ? 6.587 -1.254 -8.685 1.00 90.19 110 ILE A CA 1
ATOM 836 C C . ILE A 1 110 ? 6.921 -0.317 -7.519 1.00 90.19 110 ILE A C 1
ATOM 838 O O . ILE A 1 110 ? 6.919 -0.759 -6.371 1.00 90.19 110 ILE A O 1
ATOM 842 N N . CYS A 1 111 ? 7.121 0.982 -7.775 1.00 91.25 111 CYS A N 1
ATOM 843 C CA . CYS A 1 111 ? 7.241 1.986 -6.716 1.00 91.25 111 CYS A CA 1
ATOM 844 C C . CYS A 1 111 ? 6.013 1.995 -5.796 1.00 91.25 111 CYS A C 1
ATOM 846 O O . CYS A 1 111 ? 6.173 1.925 -4.578 1.00 91.25 111 CYS A O 1
ATOM 848 N N . GLY A 1 112 ? 4.798 2.023 -6.352 1.00 91.62 112 GLY A N 1
ATOM 849 C CA . GLY A 1 112 ? 3.553 1.970 -5.581 1.00 91.62 112 GLY A CA 1
ATOM 850 C C . GLY A 1 112 ? 3.451 0.740 -4.676 1.00 91.62 112 GLY A C 1
ATOM 851 O O . GLY A 1 112 ? 3.087 0.868 -3.505 1.00 91.62 112 GLY A O 1
ATOM 852 N N . MET A 1 113 ? 3.841 -0.433 -5.178 1.00 93.88 113 MET A N 1
ATOM 853 C CA . MET A 1 113 ? 3.838 -1.698 -4.430 1.00 93.88 113 MET A CA 1
ATOM 854 C C . MET A 1 113 ? 4.923 -1.746 -3.345 1.00 93.88 113 MET A C 1
ATOM 856 O O . MET A 1 113 ? 4.667 -2.198 -2.231 1.00 93.88 113 MET A O 1
ATOM 860 N N . ILE A 1 114 ? 6.122 -1.228 -3.621 1.00 94.81 114 ILE A N 1
ATOM 861 C CA . ILE A 1 114 ? 7.178 -1.123 -2.604 1.00 94.81 114 ILE A CA 1
ATOM 862 C C . ILE A 1 114 ? 6.744 -0.160 -1.493 1.00 94.81 114 ILE A C 1
ATOM 864 O O . ILE A 1 114 ? 6.877 -0.479 -0.314 1.00 94.81 114 ILE A O 1
ATOM 868 N N . VAL A 1 115 ? 6.180 0.999 -1.845 1.00 94.19 115 VAL A N 1
ATOM 869 C CA . VAL A 1 115 ? 5.665 1.977 -0.873 1.00 94.19 115 VAL A CA 1
ATOM 870 C C . VAL A 1 115 ? 4.522 1.381 -0.044 1.00 94.19 115 VAL A C 1
ATOM 872 O O . VAL A 1 115 ? 4.459 1.616 1.163 1.00 94.19 115 VAL A O 1
ATOM 875 N N . PHE A 1 116 ? 3.667 0.551 -0.647 1.00 95.88 116 PHE A N 1
ATOM 876 C CA . PHE A 1 116 ? 2.674 -0.231 0.088 1.00 95.88 116 PHE A CA 1
ATOM 877 C C . PHE A 1 116 ? 3.335 -1.166 1.112 1.00 95.88 116 PHE A C 1
ATOM 879 O O . PHE A 1 116 ? 2.980 -1.146 2.290 1.00 95.88 116 PHE A O 1
ATOM 886 N N . ASN A 1 117 ? 4.365 -1.914 0.723 1.00 96.44 117 ASN A N 1
ATOM 887 C CA . ASN A 1 117 ? 5.094 -2.781 1.651 1.00 96.44 117 ASN A CA 1
ATOM 888 C C . ASN A 1 117 ? 5.787 -2.007 2.789 1.00 96.44 117 ASN A C 1
ATOM 890 O O . ASN A 1 117 ? 5.867 -2.476 3.925 1.00 96.44 117 ASN A O 1
ATOM 894 N N . MET A 1 118 ? 6.236 -0.780 2.526 1.00 94.81 118 MET A N 1
ATOM 895 C CA . MET A 1 118 ? 6.714 0.111 3.585 1.00 94.81 118 MET A CA 1
ATOM 896 C C . MET A 1 118 ? 5.574 0.538 4.519 1.00 94.81 118 MET A C 1
ATOM 898 O O . MET A 1 118 ? 5.758 0.560 5.734 1.00 94.81 118 MET A O 1
ATOM 902 N N . SER A 1 119 ? 4.395 0.852 3.971 1.00 94.69 119 SER A N 1
ATOM 903 C CA . SER A 1 119 ? 3.232 1.292 4.750 1.00 94.69 119 SER A CA 1
ATOM 904 C C . SER A 1 119 ? 2.735 0.230 5.733 1.00 94.69 119 SER A C 1
ATOM 906 O O . SER A 1 119 ? 2.467 0.563 6.886 1.00 94.69 119 SER A O 1
ATOM 908 N N . ILE A 1 120 ? 2.690 -1.047 5.335 1.00 95.00 120 ILE A N 1
ATOM 909 C CA . ILE A 1 120 ? 2.321 -2.155 6.232 1.00 95.00 120 ILE A CA 1
ATOM 910 C C . ILE A 1 120 ? 3.372 -2.367 7.324 1.00 95.00 120 ILE A C 1
ATOM 912 O O . ILE A 1 120 ? 3.003 -2.606 8.467 1.00 95.00 120 ILE A O 1
ATOM 916 N N . ALA A 1 121 ? 4.665 -2.199 7.024 1.00 92.44 121 ALA A N 1
ATOM 917 C CA . ALA A 1 121 ? 5.728 -2.325 8.017 1.00 92.44 121 ALA A CA 1
ATOM 918 C C . ALA A 1 121 ? 5.670 -1.202 9.061 1.00 92.44 121 ALA A C 1
ATOM 920 O O . ALA A 1 121 ? 5.776 -1.463 10.260 1.00 92.44 121 ALA A O 1
ATOM 921 N N . SER A 1 122 ? 5.414 0.037 8.629 1.00 91.25 122 SER A N 1
ATOM 922 C CA . SER A 1 122 ? 5.134 1.150 9.541 1.00 91.25 122 SER A CA 1
ATOM 923 C C . SER A 1 122 ? 3.839 0.933 10.337 1.00 91.25 122 SER A C 1
ATOM 925 O O . SER A 1 122 ? 3.811 1.225 11.531 1.00 91.25 122 SER A O 1
ATOM 927 N N . HIS A 1 123 ? 2.786 0.382 9.721 1.00 93.50 123 HIS A N 1
ATOM 928 C CA . HIS A 1 123 ? 1.508 0.118 10.390 1.00 93.50 123 HIS A CA 1
ATOM 929 C C . HIS A 1 123 ? 1.642 -0.982 11.452 1.00 93.50 123 HIS A C 1
ATOM 931 O O . HIS A 1 123 ? 1.235 -0.778 12.590 1.00 93.50 123 HIS A O 1
ATOM 937 N N . ALA A 1 124 ? 2.281 -2.108 11.128 1.00 90.69 124 ALA A N 1
ATOM 938 C CA . ALA A 1 124 ? 2.559 -3.182 12.081 1.00 90.69 124 ALA A CA 1
ATOM 939 C C . ALA A 1 124 ? 3.339 -2.667 13.297 1.00 90.69 124 ALA A C 1
ATOM 941 O O . ALA A 1 124 ? 3.043 -3.032 14.434 1.00 90.69 124 ALA A O 1
ATOM 942 N N . LYS A 1 125 ? 4.272 -1.736 13.068 1.00 87.94 125 LYS A N 1
ATOM 943 C CA . LYS A 1 125 ? 4.991 -1.068 14.149 1.00 87.94 125 LYS A CA 1
ATOM 944 C C . LYS A 1 125 ? 4.118 -0.162 15.004 1.00 87.94 125 LYS A C 1
ATOM 946 O O . LYS A 1 125 ? 4.208 -0.207 16.229 1.00 87.94 125 LYS A O 1
ATOM 951 N N . ALA A 1 126 ? 3.237 0.602 14.372 1.00 90.31 126 ALA A N 1
ATOM 952 C CA . ALA A 1 126 ? 2.260 1.410 15.083 1.00 90.31 126 ALA A CA 1
ATOM 953 C C . ALA A 1 126 ? 1.313 0.570 15.948 1.00 90.31 126 ALA A C 1
ATOM 955 O O . ALA A 1 126 ? 0.985 0.979 17.058 1.00 90.31 126 ALA A O 1
ATOM 956 N N . MET A 1 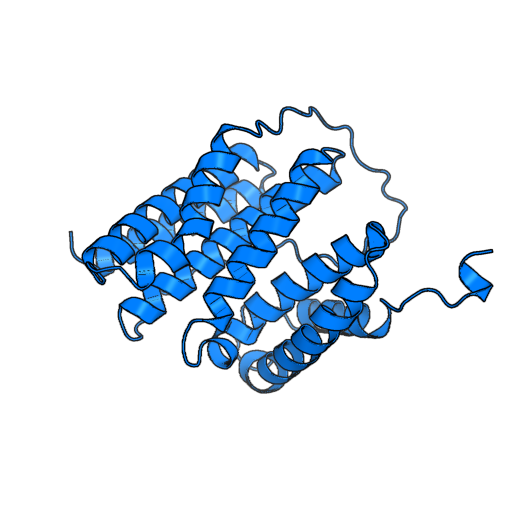127 ? 0.941 -0.626 15.483 1.00 88.00 127 MET A N 1
ATOM 957 C CA . MET A 1 127 ? 0.102 -1.568 16.232 1.00 88.00 127 MET A CA 1
ATOM 958 C C . MET A 1 127 ? 0.769 -2.099 17.506 1.00 88.00 127 MET A C 1
ATOM 960 O O . MET A 1 127 ? 0.072 -2.610 18.377 1.00 88.00 127 MET A O 1
ATOM 964 N N . GLN A 1 128 ? 2.089 -1.952 17.665 1.00 85.94 128 GLN A N 1
ATOM 965 C CA . GLN A 1 128 ? 2.747 -2.219 18.947 1.00 85.94 128 GLN A CA 1
ATOM 966 C C . GLN A 1 128 ? 2.704 -1.017 19.909 1.00 85.94 128 GLN A C 1
ATOM 968 O O . GLN A 1 128 ? 3.068 -1.144 21.066 1.00 85.94 128 GLN A O 1
ATOM 973 N N . GLY A 1 129 ? 2.238 0.155 19.476 1.00 84.94 129 GLY A N 1
ATOM 974 C CA . GLY A 1 129 ? 2.109 1.348 20.323 1.00 84.94 129 GLY A CA 1
ATOM 975 C C . GLY A 1 129 ? 2.963 2.539 19.885 1.00 84.94 129 GLY A C 1
ATOM 976 O O . GLY A 1 129 ? 2.916 3.590 20.523 1.00 84.94 129 GLY A O 1
ATOM 977 N N . ASP A 1 130 ? 3.715 2.428 18.786 1.00 82.38 130 ASP A N 1
ATOM 978 C CA . ASP A 1 130 ? 4.472 3.555 18.226 1.00 82.38 130 ASP A CA 1
ATOM 979 C C . ASP A 1 130 ? 3.570 4.443 17.346 1.00 82.38 130 ASP A C 1
ATOM 981 O O . ASP A 1 130 ? 3.488 4.303 16.122 1.00 82.38 130 ASP A O 1
ATOM 985 N N . THR A 1 131 ? 2.851 5.368 17.985 1.00 84.69 131 THR A N 1
ATOM 986 C CA . THR A 1 131 ? 1.878 6.255 17.319 1.00 84.69 131 THR A CA 1
ATOM 987 C C . THR A 1 131 ? 2.487 7.123 16.211 1.00 84.69 131 THR A C 1
ATOM 989 O O . THR A 1 131 ? 1.791 7.456 15.247 1.00 84.69 131 THR A O 1
ATOM 992 N N . ALA A 1 132 ? 3.786 7.440 16.273 1.00 86.06 132 ALA A N 1
ATOM 993 C CA . ALA A 1 132 ? 4.471 8.183 15.216 1.00 86.06 132 ALA A CA 1
ATOM 994 C C . ALA A 1 132 ? 4.526 7.379 13.906 1.00 86.06 132 ALA A C 1
ATOM 996 O O . ALA A 1 132 ? 4.346 7.941 12.819 1.00 86.06 132 ALA A O 1
ATOM 997 N N . CYS A 1 133 ? 4.685 6.054 13.996 1.00 88.81 133 CYS A N 1
ATOM 998 C CA . CYS A 1 133 ? 4.665 5.193 12.818 1.00 88.81 133 CYS A CA 1
ATOM 999 C C . CYS A 1 133 ? 3.253 5.086 12.200 1.00 88.81 133 CYS A C 1
ATOM 1001 O O . CYS A 1 133 ? 3.152 4.760 11.019 1.00 88.81 133 CYS A O 1
ATOM 1003 N N . LEU A 1 134 ? 2.166 5.407 12.925 1.00 91.50 134 LEU A N 1
ATOM 1004 C CA . LEU A 1 134 ? 0.801 5.395 12.367 1.00 91.50 134 LEU A CA 1
ATOM 1005 C C . LEU A 1 134 ? 0.603 6.527 11.355 1.00 91.50 134 LEU A C 1
ATOM 1007 O O . LEU A 1 134 ? 0.110 6.307 10.248 1.00 91.50 134 LEU A O 1
ATOM 1011 N N . ALA A 1 135 ? 1.039 7.738 11.713 1.00 90.50 135 ALA A N 1
ATOM 1012 C CA . ALA A 1 135 ? 1.013 8.886 10.809 1.00 90.50 135 ALA A CA 1
ATOM 1013 C C . ALA A 1 135 ? 1.882 8.631 9.568 1.00 90.50 135 ALA A C 1
ATOM 1015 O O . ALA A 1 135 ? 1.482 8.947 8.445 1.00 90.50 135 ALA A O 1
ATOM 1016 N N . GLN A 1 136 ? 3.044 7.999 9.762 1.00 90.06 136 GLN A N 1
ATOM 1017 C CA . GLN A 1 136 ? 3.920 7.585 8.671 1.00 90.06 136 GLN A CA 1
ATOM 1018 C C . GLN A 1 136 ? 3.260 6.533 7.769 1.00 90.06 136 GLN A C 1
ATOM 1020 O O . GLN A 1 136 ? 3.283 6.681 6.548 1.00 90.06 136 GLN A O 1
ATOM 1025 N N . ALA A 1 137 ? 2.644 5.498 8.347 1.00 93.38 137 ALA A N 1
ATOM 1026 C CA . ALA A 1 137 ? 1.927 4.471 7.600 1.00 93.38 137 ALA A CA 1
ATOM 1027 C C . ALA A 1 137 ? 0.837 5.094 6.724 1.00 93.38 137 ALA A C 1
ATOM 1029 O O . ALA A 1 137 ? 0.758 4.795 5.536 1.00 93.38 137 ALA A O 1
ATOM 1030 N N . LEU A 1 138 ? 0.056 6.029 7.274 1.00 94.44 138 LEU A N 1
ATOM 1031 C CA . LEU A 1 138 ? -0.987 6.732 6.535 1.00 94.44 138 LEU A CA 1
ATOM 1032 C C . LEU A 1 138 ? -0.436 7.534 5.342 1.00 94.44 138 LEU A C 1
ATOM 1034 O O . LEU A 1 138 ? -0.995 7.459 4.248 1.00 94.44 138 LEU A O 1
ATOM 1038 N N . GLN A 1 139 ? 0.670 8.265 5.526 1.00 92.06 139 GLN A N 1
ATOM 1039 C CA . GLN A 1 139 ? 1.339 8.985 4.431 1.00 92.06 139 GLN A CA 1
ATOM 1040 C C . GLN A 1 139 ? 1.859 8.034 3.343 1.00 92.06 139 GLN A C 1
ATOM 1042 O O . GLN A 1 139 ? 1.789 8.347 2.151 1.00 92.06 139 GLN A O 1
ATOM 1047 N N . LEU A 1 140 ? 2.370 6.868 3.740 1.00 93.25 140 LEU A N 1
ATOM 1048 C CA . LEU A 1 140 ? 2.845 5.848 2.810 1.00 93.25 140 LEU A CA 1
ATOM 1049 C C . LEU A 1 140 ? 1.692 5.211 2.033 1.00 93.25 140 LEU A C 1
ATOM 1051 O O . LEU A 1 140 ? 1.789 5.105 0.814 1.00 93.25 140 LEU A O 1
ATOM 1055 N N . TYR A 1 141 ? 0.582 4.860 2.688 1.00 95.94 141 TYR A N 1
ATOM 1056 C CA . TYR A 1 141 ? -0.601 4.364 1.982 1.00 95.94 141 TYR A CA 1
ATOM 1057 C C . TYR A 1 141 ? -1.127 5.397 0.982 1.00 95.94 141 TYR A C 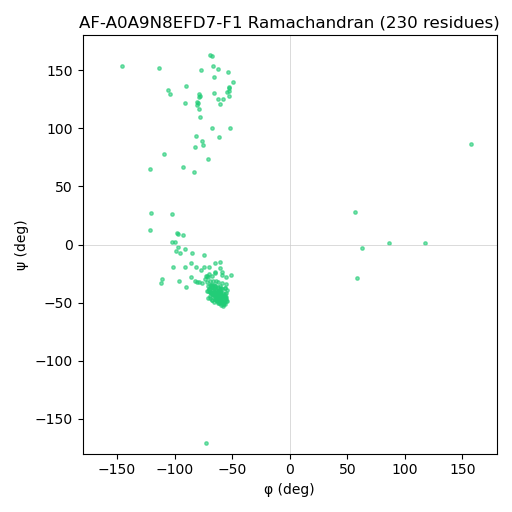1
ATOM 1059 O O . TYR A 1 141 ? -1.413 5.044 -0.157 1.00 95.94 141 TYR A O 1
ATOM 1067 N N . GLU A 1 142 ? -1.219 6.674 1.369 1.00 94.31 142 GLU A N 1
ATOM 1068 C CA . GLU A 1 142 ? -1.604 7.762 0.459 1.00 94.31 142 GLU A CA 1
ATOM 1069 C C . GLU A 1 142 ? -0.680 7.823 -0.763 1.00 94.31 142 GLU A C 1
ATOM 1071 O O . GLU A 1 142 ? -1.142 7.888 -1.900 1.00 94.31 142 GLU A O 1
ATOM 1076 N N . SER A 1 143 ? 0.631 7.735 -0.540 1.00 91.25 143 SER A N 1
ATOM 1077 C CA . SER A 1 143 ? 1.622 7.760 -1.617 1.00 91.25 143 SER A CA 1
ATOM 1078 C C . SER A 1 143 ? 1.491 6.548 -2.544 1.00 91.25 143 SER A C 1
ATOM 1080 O O . SER A 1 143 ? 1.504 6.712 -3.760 1.00 91.25 143 SER A O 1
ATOM 1082 N N . SER A 1 144 ? 1.308 5.346 -1.991 1.00 93.50 144 SER A N 1
ATOM 1083 C CA . SER A 1 144 ? 1.080 4.119 -2.764 1.00 93.50 144 SER A CA 1
ATOM 1084 C C . SER A 1 144 ? -0.175 4.220 -3.636 1.00 93.50 144 SER A C 1
ATOM 1086 O O . SER A 1 144 ? -0.121 3.972 -4.840 1.00 93.50 144 SER A O 1
ATOM 1088 N N . VAL A 1 145 ? -1.285 4.675 -3.049 1.00 94.00 145 VAL A N 1
ATOM 1089 C CA . VAL A 1 145 ? -2.550 4.914 -3.751 1.00 94.00 145 VAL A CA 1
ATOM 1090 C C . VAL A 1 145 ? -2.354 5.918 -4.892 1.00 94.00 145 VAL A C 1
ATOM 1092 O O . VAL A 1 145 ? -2.836 5.687 -6.000 1.00 94.00 145 VAL A O 1
ATOM 1095 N N . ASN A 1 146 ? -1.618 7.005 -4.654 1.00 90.69 146 ASN A N 1
ATOM 1096 C CA . ASN A 1 146 ? -1.346 8.014 -5.676 1.00 90.69 146 ASN A CA 1
ATOM 1097 C C . ASN A 1 146 ? -0.456 7.493 -6.812 1.00 90.69 146 ASN A C 1
ATOM 1099 O O . ASN A 1 146 ? -0.706 7.864 -7.956 1.00 90.69 146 ASN A O 1
ATOM 1103 N N . PHE A 1 147 ? 0.513 6.605 -6.546 1.00 87.94 147 PHE A N 1
ATOM 1104 C CA . PHE A 1 147 ? 1.253 5.929 -7.621 1.00 87.94 147 PHE A CA 1
ATOM 1105 C C . PHE A 1 147 ? 0.322 5.129 -8.520 1.00 87.94 147 PHE A C 1
ATOM 1107 O O . PHE A 1 147 ? 0.347 5.306 -9.732 1.00 87.94 147 PHE A O 1
ATOM 1114 N N . ILE A 1 148 ? -0.537 4.304 -7.922 1.00 89.19 148 ILE A N 1
ATOM 1115 C CA . ILE A 1 148 ? -1.412 3.406 -8.678 1.00 89.19 148 ILE A CA 1
ATOM 1116 C C . ILE A 1 148 ? -2.448 4.197 -9.491 1.00 89.19 148 ILE A C 1
ATOM 1118 O O . ILE A 1 148 ? -2.642 3.905 -10.664 1.00 89.19 148 ILE A O 1
ATOM 1122 N N . TYR A 1 149 ? -3.082 5.227 -8.921 1.00 88.69 149 TYR A N 1
ATOM 1123 C CA . TYR A 1 149 ? -4.106 6.008 -9.636 1.00 88.69 149 TYR A CA 1
ATOM 1124 C C . TYR A 1 149 ? -3.566 6.841 -10.801 1.00 88.69 149 TYR A C 1
ATOM 1126 O O . TYR A 1 149 ? -4.313 7.157 -11.725 1.00 88.69 149 TYR A O 1
ATOM 1134 N N . ARG A 1 150 ? -2.297 7.248 -10.749 1.00 84.94 150 ARG A N 1
ATOM 1135 C CA . ARG A 1 150 ? -1.686 8.069 -11.803 1.00 84.94 150 ARG A CA 1
ATOM 1136 C C . ARG A 1 150 ? -1.230 7.246 -12.996 1.00 84.94 150 ARG A C 1
ATOM 1138 O O . ARG A 1 150 ? -1.045 7.797 -14.076 1.00 84.94 150 ARG A O 1
ATOM 1145 N N . THR A 1 151 ? -1.058 5.943 -12.816 1.00 84.19 151 THR A N 1
ATOM 1146 C CA . THR A 1 151 ? -0.658 5.053 -13.894 1.00 84.19 151 THR A CA 1
ATOM 1147 C C . THR A 1 151 ? -1.872 4.679 -14.755 1.00 84.19 151 THR A C 1
ATOM 1149 O O . THR A 1 151 ? -2.844 4.114 -14.240 1.00 84.19 151 THR A O 1
ATOM 1152 N N . PRO A 1 152 ? -1.843 4.945 -16.074 1.00 82.44 152 PRO A N 1
ATOM 1153 C CA . PRO A 1 152 ? -2.910 4.533 -16.978 1.00 82.44 152 PRO A CA 1
ATOM 1154 C C . PRO A 1 152 ? -3.197 3.034 -16.856 1.00 82.44 152 PRO A C 1
ATOM 1156 O O . PRO A 1 152 ? -2.282 2.219 -16.820 1.00 82.44 152 PRO A O 1
ATOM 1159 N N . HIS A 1 153 ? -4.477 2.662 -16.781 1.00 83.00 153 HIS A N 1
ATOM 1160 C CA . HIS A 1 153 ? -4.946 1.270 -16.672 1.00 83.00 153 HIS A CA 1
ATOM 1161 C C . HIS A 1 153 ? -4.516 0.492 -15.410 1.00 83.00 153 HIS A C 1
ATOM 1163 O O . HIS A 1 153 ? -5.002 -0.623 -15.198 1.00 83.00 153 HIS A O 1
ATOM 1169 N N . ALA A 1 154 ? -3.703 1.068 -14.520 1.00 79.50 154 ALA A N 1
ATOM 1170 C CA . ALA A 1 154 ? -3.255 0.393 -13.302 1.00 79.50 154 ALA A CA 1
ATOM 1171 C C . ALA A 1 154 ? -4.392 0.092 -12.321 1.00 79.50 154 ALA A C 1
ATOM 1173 O O . ALA A 1 154 ? -4.293 -0.877 -11.574 1.00 79.50 154 ALA A O 1
ATOM 1174 N N . GLU A 1 155 ? -5.501 0.841 -12.373 1.00 77.38 155 GLU A N 1
ATOM 1175 C CA . GLU A 1 155 ? -6.704 0.542 -11.582 1.00 77.38 155 GLU A CA 1
ATOM 1176 C C . GLU A 1 155 ? -7.233 -0.879 -11.816 1.00 77.38 155 GLU A C 1
ATOM 1178 O O . GLU A 1 155 ? -7.866 -1.427 -10.925 1.00 77.38 155 GLU A O 1
ATOM 1183 N N . THR A 1 156 ? -6.994 -1.464 -12.997 1.00 82.75 156 THR A N 1
ATOM 1184 C CA . THR A 1 156 ? -7.453 -2.825 -13.329 1.00 82.75 156 THR A CA 1
ATOM 1185 C C . THR A 1 156 ? -6.446 -3.904 -12.965 1.00 82.75 156 THR A C 1
ATOM 1187 O O . THR A 1 156 ? -6.844 -4.974 -12.527 1.00 82.75 156 THR A O 1
ATOM 1190 N N . VAL A 1 157 ? -5.152 -3.621 -13.126 1.00 81.62 157 VAL A N 1
ATOM 1191 C CA . VAL A 1 157 ? -4.074 -4.602 -12.916 1.00 81.62 157 VAL A CA 1
ATOM 1192 C C . VAL A 1 157 ? -3.651 -4.674 -11.447 1.00 81.62 157 VAL A C 1
ATOM 1194 O O . VAL A 1 157 ? -3.181 -5.705 -10.982 1.00 81.62 157 VAL A O 1
ATOM 1197 N N . PHE A 1 158 ? -3.812 -3.574 -10.709 1.00 89.31 158 PHE A N 1
ATOM 1198 C CA . PHE A 1 158 ? -3.397 -3.444 -9.310 1.00 89.31 158 PHE A CA 1
ATOM 1199 C C . PHE A 1 158 ? -4.581 -3.131 -8.401 1.00 89.31 158 PHE A C 1
ATOM 1201 O O . PHE A 1 158 ? -4.418 -2.520 -7.339 1.00 89.31 158 PHE A O 1
ATOM 1208 N N . ALA A 1 159 ? -5.776 -3.554 -8.812 1.00 93.06 159 ALA A N 1
ATOM 1209 C CA . ALA A 1 159 ? -7.008 -3.332 -8.076 1.00 93.06 159 ALA A CA 1
ATOM 1210 C C . ALA A 1 159 ? -6.926 -3.963 -6.676 1.00 93.06 159 ALA A C 1
ATOM 1212 O O . ALA A 1 159 ? -7.361 -3.349 -5.700 1.00 93.06 159 ALA A O 1
ATOM 1213 N N . SER A 1 160 ? -6.288 -5.131 -6.553 1.00 93.06 160 SER A N 1
ATOM 1214 C CA . SER A 1 160 ? -5.979 -5.769 -5.267 1.00 93.06 160 SER A CA 1
ATOM 1215 C C . SER A 1 160 ? -5.128 -4.906 -4.337 1.00 93.06 160 SER A C 1
ATOM 1217 O O . SER A 1 160 ? -5.50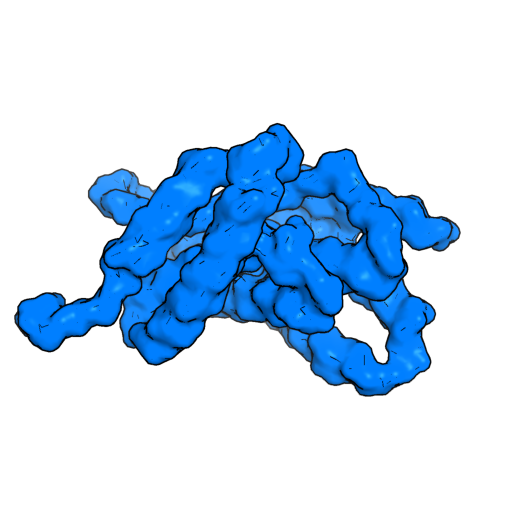7 -4.653 -3.193 1.00 93.06 160 SER A O 1
ATOM 1219 N N . VAL A 1 161 ? -3.987 -4.404 -4.821 1.00 93.94 161 VAL A N 1
ATOM 1220 C CA . VAL A 1 161 ? -3.076 -3.567 -4.016 1.00 93.94 161 VAL A CA 1
ATOM 1221 C C . VAL A 1 161 ? -3.779 -2.291 -3.580 1.00 93.94 161 VAL A C 1
ATOM 1223 O O . VAL A 1 161 ? -3.698 -1.883 -2.422 1.00 93.94 161 VAL A O 1
ATOM 1226 N N . LEU A 1 162 ? -4.518 -1.687 -4.509 1.00 95.50 162 LEU A N 1
ATOM 1227 C CA . LEU A 1 162 ? -5.303 -0.496 -4.252 1.00 95.50 162 LEU A CA 1
ATOM 1228 C C . LEU A 1 162 ? -6.385 -0.746 -3.194 1.00 95.50 162 LEU A C 1
ATOM 1230 O O . LEU A 1 162 ? -6.559 0.075 -2.292 1.00 95.50 162 LEU A O 1
ATOM 1234 N N . SER A 1 163 ? -7.069 -1.890 -3.270 1.00 96.06 163 SER A N 1
ATOM 1235 C CA . SER A 1 163 ? -8.082 -2.305 -2.296 1.00 96.06 163 SER A CA 1
ATOM 1236 C C . SER A 1 163 ? -7.474 -2.487 -0.907 1.00 96.06 163 SER A C 1
ATOM 1238 O O . SER A 1 163 ? -7.988 -1.933 0.062 1.00 96.06 163 SER A O 1
ATOM 1240 N N . ALA A 1 164 ? -6.340 -3.181 -0.801 1.00 96.38 164 ALA A N 1
ATOM 1241 C CA . ALA A 1 164 ? -5.647 -3.376 0.469 1.00 96.38 164 ALA A CA 1
ATOM 1242 C C . ALA A 1 164 ? -5.161 -2.049 1.078 1.00 96.38 164 ALA A C 1
ATOM 1244 O O . ALA A 1 164 ? -5.357 -1.796 2.268 1.00 96.38 164 ALA A O 1
ATOM 1245 N N . ALA A 1 165 ? -4.575 -1.168 0.260 1.00 97.06 165 ALA A N 1
ATOM 1246 C CA . ALA A 1 165 ? -4.101 0.137 0.709 1.00 97.06 165 ALA A CA 1
ATOM 1247 C C . ALA A 1 165 ? -5.253 1.017 1.214 1.00 97.06 165 ALA A C 1
ATOM 1249 O O . ALA A 1 165 ? -5.176 1.563 2.314 1.00 97.06 165 ALA A O 1
ATOM 1250 N N . LEU A 1 166 ? -6.342 1.126 0.446 1.00 97.50 166 LEU A N 1
ATOM 1251 C CA . LEU A 1 166 ? -7.516 1.910 0.833 1.00 97.50 166 LEU A CA 1
ATOM 1252 C C . LEU A 1 166 ? -8.209 1.328 2.071 1.00 97.50 166 LEU A C 1
ATOM 1254 O O . LEU A 1 166 ? -8.556 2.095 2.966 1.00 97.50 166 LEU A O 1
ATOM 1258 N N . ASN A 1 167 ? -8.337 -0.000 2.172 1.00 97.44 167 ASN A N 1
ATOM 1259 C CA . ASN A 1 167 ? -8.862 -0.677 3.360 1.00 97.44 167 ASN A CA 1
ATOM 1260 C C . ASN A 1 167 ? -8.082 -0.285 4.623 1.00 97.44 167 ASN A C 1
ATOM 1262 O O . ASN A 1 167 ? -8.661 0.115 5.631 1.00 97.44 167 ASN A O 1
ATOM 1266 N N . ASN A 1 168 ? -6.753 -0.329 4.558 1.00 97.38 168 ASN A N 1
ATOM 1267 C CA . ASN A 1 168 ? -5.923 0.025 5.703 1.00 97.38 168 ASN A CA 1
ATOM 1268 C C . ASN A 1 168 ? -6.028 1.517 6.051 1.00 97.38 168 ASN A C 1
ATOM 1270 O O . ASN A 1 168 ? -6.059 1.862 7.231 1.00 97.38 168 ASN A O 1
ATOM 1274 N N . LYS A 1 169 ? -6.144 2.408 5.056 1.00 97.19 169 LYS A N 1
ATOM 1275 C CA . LYS A 1 169 ? -6.373 3.843 5.299 1.00 97.19 169 LYS A CA 1
ATOM 1276 C C . LYS A 1 169 ? -7.691 4.104 6.014 1.00 97.19 169 LYS A C 1
ATOM 1278 O O . LYS A 1 169 ? -7.689 4.828 7.006 1.00 97.19 169 LYS A O 1
ATOM 1283 N N . ILE A 1 170 ? -8.798 3.521 5.546 1.00 96.62 170 ILE A N 1
ATOM 1284 C CA . ILE A 1 170 ? -10.108 3.757 6.168 1.00 96.62 170 ILE A CA 1
ATOM 1285 C C . ILE A 1 170 ? -10.163 3.226 7.603 1.00 96.62 170 ILE A C 1
ATOM 1287 O O . ILE A 1 170 ? -10.792 3.859 8.445 1.00 96.62 170 ILE A O 1
ATOM 1291 N N . GLN A 1 171 ? -9.431 2.153 7.920 1.00 95.25 171 GLN A N 1
ATOM 1292 C CA . GLN A 1 171 ? -9.269 1.670 9.297 1.00 95.25 171 GLN A CA 1
ATOM 1293 C C . GLN A 1 171 ? -8.540 2.692 10.187 1.00 95.25 171 GLN A C 1
ATOM 1295 O O . GLN A 1 171 ? -8.969 2.975 11.311 1.00 95.25 171 GLN A O 1
ATOM 1300 N N . ILE A 1 172 ? -7.467 3.307 9.675 1.00 95.19 172 ILE A N 1
ATOM 1301 C CA . ILE A 1 172 ? -6.749 4.383 10.380 1.00 95.19 172 ILE A CA 1
ATOM 1302 C C . ILE A 1 172 ? -7.659 5.607 10.557 1.00 95.19 172 ILE A C 1
ATOM 1304 O O . ILE A 1 172 ? -7.700 6.199 11.635 1.00 95.19 172 ILE A O 1
ATOM 1308 N N . TYR A 1 173 ? -8.421 5.987 9.528 1.00 95.75 173 TYR A N 1
ATOM 1309 C CA . TYR A 1 173 ? -9.365 7.101 9.623 1.00 95.75 173 TYR A CA 1
ATOM 1310 C C . TYR A 1 173 ? -10.472 6.834 10.637 1.00 95.75 173 TYR A C 1
ATOM 1312 O O . TYR A 1 173 ? -10.774 7.715 11.439 1.00 95.75 173 TYR A O 1
ATOM 1320 N N . HIS A 1 174 ? -11.029 5.624 10.644 1.00 94.19 174 HIS A N 1
ATOM 1321 C CA . HIS A 1 174 ? -12.064 5.222 11.587 1.00 94.19 174 HIS A CA 1
ATOM 1322 C C . HIS A 1 174 ? -11.567 5.317 13.034 1.00 94.19 174 HIS A C 1
ATOM 1324 O O . HIS A 1 174 ? -12.178 5.996 13.855 1.00 94.19 174 HIS A O 1
ATOM 1330 N N . SER A 1 175 ? -10.416 4.704 13.330 1.00 91.69 175 SER A N 1
ATOM 1331 C CA . SER A 1 175 ? -9.802 4.740 14.668 1.00 91.69 175 SER A CA 1
ATOM 1332 C C . SER A 1 175 ? -9.353 6.140 15.100 1.00 91.69 175 SER A C 1
ATOM 1334 O O . SER A 1 175 ? -9.284 6.418 16.293 1.00 91.69 175 SER A O 1
ATOM 1336 N N . SER A 1 176 ? -9.103 7.039 14.144 1.00 92.44 176 SER A N 1
ATOM 1337 C CA . SER A 1 176 ? -8.738 8.439 14.399 1.00 92.44 176 SER A CA 1
ATOM 1338 C C . SER A 1 176 ? -9.925 9.413 14.318 1.00 92.44 176 SER A C 1
ATOM 1340 O O . SER A 1 176 ? -9.707 10.624 14.305 1.00 92.44 176 SER A O 1
ATOM 1342 N N . CYS A 1 177 ? -11.166 8.923 14.210 1.00 93.50 177 CYS A N 1
ATOM 1343 C CA . CYS A 1 177 ? -12.388 9.731 14.066 1.00 93.50 177 CYS A CA 1
ATOM 1344 C C . CYS A 1 177 ? -12.397 10.704 12.862 1.00 93.50 177 CYS A C 1
ATOM 1346 O O . CYS A 1 177 ? -13.072 11.735 12.884 1.00 93.50 177 CYS A O 1
ATOM 1348 N N . ARG A 1 178 ? -11.665 10.385 11.788 1.00 95.00 178 ARG A N 1
ATOM 1349 C CA . ARG A 1 178 ? -11.556 11.176 10.546 1.00 95.00 178 ARG A CA 1
ATOM 1350 C C . ARG A 1 178 ? -12.587 10.726 9.510 1.00 95.00 178 ARG A C 1
ATOM 1352 O O . ARG A 1 178 ? -12.263 10.114 8.494 1.00 95.00 178 ARG A O 1
ATOM 1359 N N . PHE A 1 179 ? -13.863 10.957 9.813 1.00 94.75 179 PHE A N 1
ATOM 1360 C CA . PHE A 1 179 ? -14.963 10.354 9.054 1.00 94.75 179 PHE A CA 1
ATOM 1361 C C . PHE A 1 179 ? -15.152 10.929 7.644 1.00 94.75 179 PHE A C 1
ATOM 1363 O O . PHE A 1 179 ? -15.610 10.208 6.766 1.00 94.75 179 PHE A O 1
ATOM 1370 N N . ASP A 1 180 ? -14.773 12.183 7.392 1.00 95.12 180 ASP A N 1
ATOM 1371 C CA . ASP A 1 180 ? -14.907 12.775 6.053 1.00 95.12 180 ASP A CA 1
ATOM 1372 C C . ASP A 1 180 ? -13.924 12.135 5.054 1.00 95.12 180 ASP A C 1
ATOM 1374 O O . ASP A 1 180 ? -14.263 11.881 3.894 1.00 95.12 180 ASP A O 1
ATOM 1378 N N . GLU A 1 181 ? -12.700 11.836 5.497 1.00 96.75 181 GLU A N 1
ATOM 1379 C CA . GLU A 1 181 ? -11.716 11.091 4.712 1.00 96.75 181 GLU A CA 1
ATOM 1380 C C . GLU A 1 181 ? -12.105 9.620 4.557 1.00 96.75 181 GLU A C 1
ATOM 1382 O O . GLU A 1 181 ? -11.955 9.071 3.464 1.00 96.75 181 GLU A O 1
ATOM 1387 N N . LEU A 1 182 ? -12.660 9.007 5.610 1.00 95.69 182 LEU A N 1
ATOM 1388 C CA . LEU A 1 182 ? -13.220 7.656 5.550 1.00 95.69 182 LEU A CA 1
ATOM 1389 C C . LEU A 1 182 ? -14.304 7.548 4.477 1.00 95.69 182 LEU A C 1
ATOM 1391 O O . LEU A 1 182 ? -14.234 6.645 3.647 1.00 95.69 182 LEU A O 1
ATOM 1395 N N . ASP A 1 183 ? -15.279 8.461 4.463 1.00 95.38 183 ASP A N 1
ATOM 1396 C CA . ASP A 1 183 ? -16.400 8.430 3.517 1.00 95.38 183 ASP A CA 1
ATOM 1397 C C . ASP A 1 183 ? -15.895 8.547 2.066 1.00 95.38 183 ASP A C 1
ATOM 1399 O O . ASP A 1 183 ? -16.308 7.790 1.181 1.00 95.38 183 ASP A O 1
ATOM 1403 N N . ARG A 1 184 ? -14.935 9.451 1.826 1.00 96.12 184 ARG A N 1
ATOM 1404 C CA . ARG A 1 184 ? -14.301 9.643 0.513 1.00 96.12 184 ARG A CA 1
ATOM 1405 C C . ARG A 1 184 ? -13.551 8.397 0.043 1.00 96.12 184 ARG A C 1
ATOM 1407 O O . ARG A 1 184 ? -13.733 7.958 -1.094 1.00 96.12 184 ARG A O 1
ATOM 1414 N N . ASP A 1 185 ? -12.698 7.834 0.892 1.00 97.00 185 ASP A N 1
ATOM 1415 C CA . ASP A 1 185 ? -11.872 6.687 0.514 1.00 97.00 185 ASP A CA 1
ATOM 1416 C C . ASP A 1 185 ? -12.654 5.369 0.504 1.00 97.00 185 ASP A C 1
ATOM 1418 O O . ASP A 1 185 ? -12.289 4.466 -0.244 1.00 97.00 185 ASP A O 1
ATOM 1422 N N . SER A 1 186 ? -13.782 5.276 1.212 1.00 96.56 186 SER A N 1
ATOM 1423 C CA . SER A 1 186 ? -14.697 4.128 1.129 1.00 96.56 186 SER A CA 1
ATOM 1424 C C . SER A 1 186 ? -15.354 4.018 -0.249 1.00 96.56 186 SER A C 1
ATOM 1426 O O . SER A 1 186 ? -15.489 2.919 -0.786 1.00 96.56 186 SER A O 1
ATOM 1428 N N . GLN A 1 187 ? -15.702 5.143 -0.884 1.00 95.94 187 GLN A N 1
ATOM 1429 C CA . GLN A 1 187 ? -16.212 5.138 -2.264 1.00 95.94 187 GLN A CA 1
ATOM 1430 C C . GLN A 1 187 ? -15.151 4.637 -3.253 1.00 95.94 187 GLN A C 1
ATOM 1432 O O . GLN A 1 187 ? -15.436 3.819 -4.130 1.00 95.94 187 GLN A O 1
ATOM 1437 N N . ARG A 1 188 ? -13.904 5.091 -3.079 1.00 96.19 188 ARG A N 1
ATOM 1438 C CA . ARG A 1 188 ? -12.757 4.633 -3.877 1.00 96.19 188 ARG A CA 1
ATOM 1439 C C . ARG A 1 188 ? -12.484 3.148 -3.652 1.00 96.19 188 ARG A C 1
ATOM 1441 O O . ARG A 1 188 ? -12.249 2.429 -4.621 1.00 96.19 188 ARG A O 1
ATOM 1448 N N . LEU A 1 189 ? -12.559 2.687 -2.401 1.00 96.50 189 LEU A N 1
ATOM 1449 C CA . LEU A 1 189 ? -12.391 1.283 -2.041 1.00 96.50 189 LEU A CA 1
ATOM 1450 C C . LEU A 1 189 ? -13.470 0.421 -2.692 1.00 96.50 189 LEU A C 1
ATOM 1452 O O . LEU A 1 189 ? -13.144 -0.596 -3.287 1.00 96.50 189 LEU A O 1
ATOM 1456 N N . SER A 1 190 ? -14.735 0.845 -2.646 1.00 96.38 190 SER A N 1
ATOM 1457 C CA . SER A 1 190 ? -15.840 0.122 -3.283 1.00 96.38 190 SER A CA 1
ATOM 1458 C C . SER A 1 190 ? -15.592 -0.104 -4.778 1.00 96.38 190 SER A C 1
ATOM 1460 O O . SER A 1 190 ? -15.743 -1.227 -5.261 1.00 96.38 190 SER A O 1
ATOM 1462 N N . LYS A 1 191 ? -15.130 0.930 -5.498 1.00 95.81 191 LYS A N 1
ATOM 1463 C CA . LYS A 1 191 ? -14.751 0.810 -6.913 1.00 95.81 191 LYS A CA 1
ATOM 1464 C C . LYS A 1 191 ? -13.576 -0.158 -7.102 1.00 95.81 191 LYS A C 1
ATOM 1466 O O . LYS A 1 191 ? -13.652 -1.027 -7.967 1.00 95.81 191 LYS A O 1
ATOM 1471 N N . ALA A 1 192 ? -12.515 -0.028 -6.302 1.00 95.31 192 ALA A N 1
ATOM 1472 C CA . ALA A 1 192 ? -11.329 -0.882 -6.402 1.00 95.31 192 ALA A CA 1
ATOM 1473 C C . ALA A 1 192 ? -11.653 -2.360 -6.126 1.00 95.31 192 ALA A C 1
ATOM 1475 O O . ALA A 1 192 ? -11.266 -3.219 -6.912 1.00 95.31 192 ALA A O 1
ATOM 1476 N N . VAL A 1 193 ? -12.437 -2.647 -5.082 1.00 94.75 193 VAL A N 1
ATOM 1477 C CA . VAL A 1 193 ? -12.877 -4.005 -4.726 1.00 94.75 193 VAL A CA 1
ATOM 1478 C C . VAL A 1 193 ? -13.737 -4.602 -5.828 1.00 94.75 193 VAL A C 1
ATOM 1480 O O . VAL A 1 193 ? -13.551 -5.763 -6.169 1.00 94.75 193 VAL A O 1
ATOM 1483 N N . TYR A 1 194 ? -14.649 -3.827 -6.421 1.00 94.62 194 TYR A N 1
ATOM 1484 C CA . TYR A 1 194 ? -15.459 -4.307 -7.541 1.00 94.62 194 TYR A CA 1
ATOM 1485 C C . TYR A 1 194 ? -14.589 -4.734 -8.732 1.00 94.62 194 TYR A C 1
ATOM 1487 O O . TYR A 1 194 ? -14.778 -5.822 -9.276 1.00 94.62 194 TYR A O 1
ATOM 1495 N N . VAL A 1 195 ? -13.612 -3.904 -9.113 1.00 93.44 195 VAL A N 1
ATOM 1496 C CA . VAL A 1 195 ? -12.684 -4.205 -10.214 1.00 93.44 195 VAL A CA 1
ATOM 1497 C C . VAL A 1 195 ? -11.820 -5.424 -9.877 1.00 93.44 195 VAL A C 1
ATOM 1499 O O . VAL A 1 195 ? -11.743 -6.358 -10.672 1.00 93.44 195 VAL A O 1
ATOM 1502 N N . ALA A 1 196 ? -11.243 -5.464 -8.677 1.00 92.06 196 ALA A N 1
ATOM 1503 C CA . ALA A 1 196 ? -10.423 -6.578 -8.213 1.00 92.06 196 ALA A CA 1
ATOM 1504 C C . ALA A 1 196 ? -11.222 -7.890 -8.160 1.00 92.06 196 ALA A C 1
ATOM 1506 O O . ALA A 1 196 ? -10.754 -8.931 -8.606 1.00 92.06 196 ALA A O 1
ATOM 1507 N N . TYR A 1 197 ? -12.473 -7.845 -7.702 1.00 90.06 197 TYR A N 1
ATOM 1508 C CA . TYR A 1 197 ? -13.348 -9.013 -7.672 1.00 90.06 197 TYR A CA 1
ATOM 1509 C C . TYR A 1 197 ? -13.691 -9.517 -9.078 1.00 90.06 197 TYR A C 1
ATOM 1511 O O . TYR A 1 197 ? -13.689 -10.723 -9.325 1.00 90.06 197 TYR A O 1
ATOM 1519 N N . ALA A 1 198 ? -13.967 -8.603 -10.013 1.00 91.12 198 ALA A N 1
ATOM 1520 C CA . ALA A 1 198 ? -14.317 -8.950 -11.386 1.00 91.12 198 ALA A CA 1
ATOM 1521 C C . ALA A 1 198 ? -13.154 -9.591 -12.163 1.00 91.12 198 ALA A C 1
ATOM 1523 O O . ALA A 1 198 ? -13.402 -10.427 -13.034 1.00 91.12 198 ALA A O 1
ATOM 1524 N N . HIS A 1 199 ? -11.910 -9.210 -11.857 1.00 87.06 199 HIS A N 1
ATOM 1525 C CA . HIS A 1 199 ? -10.735 -9.601 -12.641 1.00 87.06 199 HIS A CA 1
ATOM 1526 C C . HIS A 1 199 ? -9.778 -10.565 -11.929 1.00 87.06 199 HIS A C 1
ATOM 1528 O O . HIS A 1 199 ? -9.191 -11.410 -12.597 1.00 87.06 199 HIS A O 1
ATOM 1534 N N . GLU A 1 200 ? -9.634 -10.479 -10.606 1.00 84.88 200 GLU A N 1
ATOM 1535 C CA . GLU A 1 200 ? -8.544 -11.140 -9.876 1.00 84.88 200 GLU A CA 1
ATOM 1536 C C . GLU A 1 200 ? -9.009 -12.302 -8.990 1.00 84.88 200 GLU A C 1
ATOM 1538 O O . GLU A 1 200 ? -8.284 -13.274 -8.855 1.00 84.88 200 GLU A O 1
ATOM 1543 N N . VAL A 1 201 ? -10.231 -12.305 -8.443 1.00 81.00 201 VAL A N 1
ATOM 1544 C CA . VAL A 1 201 ? -10.657 -13.348 -7.470 1.00 81.00 201 VAL A CA 1
ATOM 1545 C C . VAL A 1 201 ? -10.596 -14.780 -8.017 1.00 81.00 201 VAL A C 1
ATOM 1547 O O . VAL A 1 201 ? -10.481 -15.736 -7.252 1.00 81.00 201 VAL A O 1
ATOM 1550 N N . ARG A 1 202 ? -10.665 -14.949 -9.341 1.00 82.12 202 ARG A N 1
ATOM 1551 C CA . ARG A 1 202 ? -10.536 -16.258 -10.003 1.00 82.12 202 ARG A CA 1
ATOM 1552 C C . ARG A 1 202 ? -9.140 -16.526 -10.564 1.00 82.12 202 ARG A C 1
ATOM 1554 O O . ARG A 1 202 ? -8.910 -17.624 -11.066 1.00 82.12 202 ARG A O 1
ATOM 1561 N N . ASP A 1 203 ? -8.241 -15.549 -10.514 1.00 84.75 203 ASP A N 1
ATOM 1562 C CA . ASP A 1 203 ? -6.862 -15.708 -10.951 1.00 84.75 203 ASP A CA 1
ATOM 1563 C C . ASP A 1 203 ? -6.059 -16.400 -9.835 1.00 84.75 203 ASP A C 1
ATOM 1565 O O . ASP A 1 203 ? -5.958 -15.862 -8.730 1.00 84.75 203 ASP A O 1
ATOM 1569 N N . PRO A 1 204 ? -5.457 -17.578 -10.083 1.00 82.94 204 PRO A N 1
ATOM 1570 C CA . PRO A 1 204 ? -4.574 -18.218 -9.108 1.00 82.94 204 PRO A CA 1
ATOM 1571 C C . PRO A 1 204 ? -3.347 -17.365 -8.742 1.00 82.94 204 PRO A C 1
ATOM 1573 O O . PRO A 1 204 ? -2.690 -17.657 -7.746 1.00 82.94 204 PRO A O 1
ATOM 1576 N N . ASN A 1 205 ? -3.035 -16.326 -9.524 1.00 82.75 205 ASN A N 1
ATOM 1577 C CA . ASN A 1 205 ? -1.961 -15.369 -9.262 1.00 82.75 205 ASN A CA 1
ATOM 1578 C C . ASN A 1 205 ? -2.449 -14.073 -8.595 1.00 82.75 205 ASN A C 1
ATOM 1580 O O . ASN A 1 205 ? -1.675 -13.118 -8.503 1.00 82.75 205 ASN A O 1
ATOM 1584 N N . SER A 1 206 ? -3.708 -14.023 -8.145 1.00 85.88 206 SER A N 1
ATOM 1585 C CA . SER A 1 206 ? -4.245 -12.890 -7.390 1.00 85.88 206 SER A CA 1
ATOM 1586 C C . SER A 1 206 ? -3.356 -12.553 -6.196 1.00 85.88 206 SER A C 1
ATOM 1588 O O . SER A 1 206 ? -2.932 -13.433 -5.443 1.00 85.88 206 SER A O 1
ATOM 1590 N N . LEU A 1 207 ? -3.106 -11.259 -5.998 1.00 87.94 207 LEU A N 1
ATOM 1591 C CA .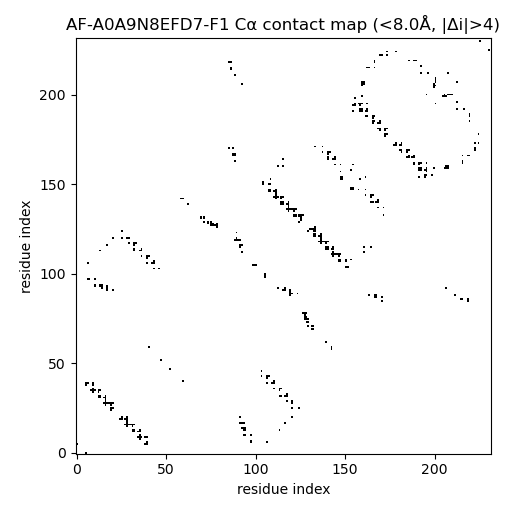 LEU A 1 207 ? -2.322 -10.769 -4.864 1.00 87.94 207 LEU A CA 1
ATOM 1592 C C . LEU A 1 207 ? -3.070 -10.904 -3.536 1.00 87.94 207 LEU A C 1
ATOM 1594 O O . LEU A 1 207 ? -2.440 -11.026 -2.486 1.00 87.94 207 LEU A O 1
ATOM 1598 N N . LEU A 1 208 ? -4.400 -10.861 -3.585 1.00 89.00 208 LEU A N 1
ATOM 1599 C CA . LEU A 1 208 ? -5.268 -11.060 -2.435 1.00 89.00 208 LEU A CA 1
ATOM 1600 C C . LEU A 1 208 ? -5.920 -12.435 -2.516 1.00 89.00 208 LEU A C 1
ATOM 1602 O O . LEU A 1 208 ? -6.465 -12.821 -3.555 1.00 89.00 208 LEU A O 1
ATOM 1606 N N . SER A 1 209 ? -5.894 -13.165 -1.403 1.00 89.94 209 SER A N 1
ATOM 1607 C CA . SER A 1 209 ? -6.676 -14.388 -1.276 1.00 89.94 209 SER A CA 1
ATOM 1608 C C . SER A 1 209 ? -8.171 -14.059 -1.218 1.00 89.94 209 SER A C 1
ATOM 1610 O O . SER A 1 209 ? -8.572 -12.935 -0.909 1.00 89.94 209 SER A O 1
ATOM 1612 N N . GLN A 1 210 ? -9.025 -15.056 -1.457 1.00 89.75 210 GLN A N 1
ATOM 1613 C CA . GLN A 1 210 ? -10.469 -14.890 -1.275 1.00 89.75 210 GLN A CA 1
ATOM 1614 C C . GLN A 1 210 ? -10.813 -14.397 0.144 1.00 89.75 210 GLN A C 1
ATOM 1616 O O . GLN A 1 210 ? -11.668 -13.529 0.301 1.00 89.75 210 GLN A O 1
ATOM 1621 N N . GLN A 1 211 ? -10.112 -14.901 1.165 1.00 90.06 211 GLN A N 1
ATOM 1622 C CA . GLN A 1 211 ? -10.320 -14.491 2.553 1.00 90.06 211 GLN A CA 1
ATOM 1623 C C . GLN A 1 211 ? -9.953 -13.017 2.779 1.00 90.06 211 GLN A C 1
ATOM 1625 O O . GLN A 1 211 ? -10.667 -12.309 3.488 1.00 90.06 211 GLN A O 1
ATOM 1630 N N . ASP A 1 212 ? -8.876 -12.534 2.152 1.00 91.00 212 ASP A N 1
ATOM 1631 C CA . ASP A 1 212 ? -8.496 -11.120 2.231 1.00 91.00 212 ASP A CA 1
ATOM 1632 C C . ASP A 1 212 ? -9.584 -10.227 1.618 1.00 91.00 212 ASP A C 1
ATOM 1634 O O . ASP A 1 212 ? -9.955 -9.206 2.198 1.00 91.00 212 ASP A O 1
ATOM 1638 N N . PHE A 1 213 ? -10.149 -10.633 0.475 1.00 91.25 213 PHE A N 1
ATOM 1639 C CA . PHE A 1 213 ? -11.258 -9.916 -0.157 1.00 91.25 213 PHE A CA 1
ATOM 1640 C C . PHE A 1 213 ? -12.514 -9.880 0.708 1.00 91.25 213 PHE A C 1
ATOM 1642 O O . PHE A 1 213 ? -13.138 -8.826 0.830 1.00 91.25 213 PHE A O 1
ATOM 1649 N N . GLU A 1 214 ? -12.885 -11.006 1.314 1.00 91.62 214 GLU A N 1
ATOM 1650 C CA . GLU A 1 214 ? -14.026 -11.080 2.228 1.00 91.62 214 GLU A CA 1
ATOM 1651 C C . GLU A 1 214 ? -13.828 -10.149 3.430 1.00 91.62 214 GLU A C 1
ATOM 1653 O O . GLU A 1 214 ? -14.748 -9.414 3.793 1.00 91.62 214 GLU A O 1
ATOM 1658 N N . GLY A 1 215 ? -12.615 -10.099 3.988 1.00 91.75 215 GLY A N 1
ATOM 1659 C CA . GLY A 1 215 ? -12.282 -9.190 5.082 1.00 91.75 215 GLY A CA 1
ATOM 1660 C C . GLY A 1 215 ? -12.349 -7.713 4.691 1.00 91.75 215 GLY A C 1
ATOM 1661 O O . GLY A 1 215 ? -12.929 -6.899 5.413 1.00 91.75 215 GLY A O 1
ATOM 1662 N N . ILE A 1 216 ? -11.822 -7.359 3.515 1.00 94.44 216 ILE A N 1
ATOM 1663 C CA . ILE A 1 216 ? -11.911 -5.995 2.975 1.00 94.44 216 ILE A CA 1
ATOM 1664 C C . ILE A 1 216 ? -13.375 -5.600 2.728 1.00 94.4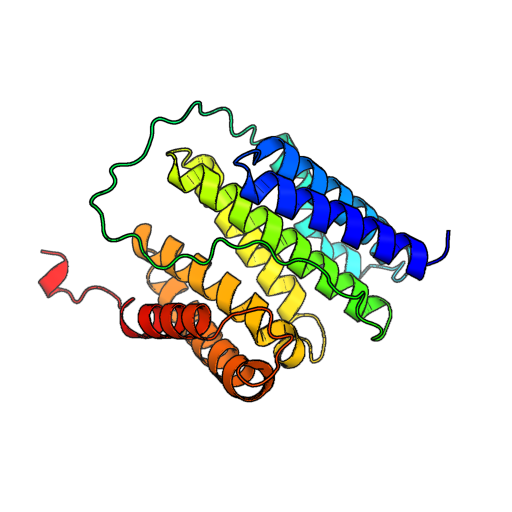4 216 ILE A C 1
ATOM 1666 O O . ILE A 1 216 ? -13.789 -4.492 3.078 1.00 94.44 216 ILE A O 1
ATOM 1670 N N . LEU A 1 217 ? -14.177 -6.499 2.152 1.00 93.88 217 LEU A N 1
ATOM 1671 C CA . LEU A 1 217 ? -15.596 -6.253 1.905 1.00 93.88 217 LEU A CA 1
ATOM 1672 C C . LEU A 1 217 ? -16.363 -6.074 3.218 1.00 93.88 217 LEU A C 1
ATOM 1674 O O . LEU A 1 217 ? -17.184 -5.164 3.331 1.00 93.88 217 LEU A O 1
ATOM 1678 N N . LEU A 1 218 ? -16.078 -6.904 4.221 1.00 93.69 218 LEU A N 1
ATOM 1679 C CA . LEU A 1 218 ? -16.696 -6.794 5.535 1.00 93.69 218 LEU A CA 1
ATOM 1680 C C . LEU A 1 218 ? -16.376 -5.442 6.181 1.00 93.69 218 LEU A C 1
ATOM 1682 O O . LEU A 1 218 ? -17.289 -4.757 6.639 1.00 93.69 218 LEU A O 1
ATOM 1686 N N . ASN A 1 219 ? -15.116 -5.005 6.145 1.00 93.62 219 ASN A N 1
ATOM 1687 C CA . ASN A 1 219 ? -14.730 -3.683 6.639 1.00 93.62 219 ASN A CA 1
ATOM 1688 C C . ASN A 1 219 ? -15.480 -2.560 5.920 1.00 93.62 219 ASN A C 1
ATOM 1690 O O . ASN A 1 219 ? -16.004 -1.666 6.575 1.00 93.62 219 ASN A O 1
ATOM 1694 N N . LEU A 1 220 ? -15.587 -2.617 4.592 1.00 93.56 220 LEU A N 1
ATOM 1695 C CA . LEU A 1 220 ? -16.329 -1.621 3.817 1.00 93.56 220 LEU A CA 1
ATOM 1696 C C . LEU A 1 220 ? -17.812 -1.543 4.235 1.00 93.56 220 LEU A C 1
ATOM 1698 O O . LEU A 1 220 ? -18.411 -0.470 4.205 1.00 93.56 220 LEU A O 1
ATOM 1702 N N . LEU A 1 221 ? -18.412 -2.667 4.636 1.00 92.88 221 LEU A N 1
ATOM 1703 C CA . LEU A 1 221 ? -19.805 -2.727 5.086 1.00 92.88 221 LEU A CA 1
ATOM 1704 C C . LEU A 1 221 ? -19.996 -2.288 6.545 1.00 92.88 221 LEU A C 1
ATOM 1706 O O . LEU A 1 221 ? -21.060 -1.754 6.881 1.00 92.88 221 LEU A O 1
ATOM 1710 N N . LEU A 1 222 ? -19.005 -2.531 7.406 1.00 91.38 222 LEU A N 1
ATOM 1711 C CA . LEU A 1 222 ? -19.099 -2.313 8.852 1.00 91.38 222 LEU A CA 1
ATOM 1712 C C . LEU A 1 222 ? -18.529 -0.968 9.316 1.00 91.38 222 LEU A C 1
ATOM 1714 O O . LEU A 1 222 ? -19.045 -0.401 10.278 1.00 91.38 222 LEU A O 1
ATOM 1718 N N . LEU A 1 223 ? -17.507 -0.434 8.643 1.00 89.06 223 LEU A N 1
ATOM 1719 C CA . LEU A 1 223 ? -16.898 0.853 8.978 1.00 89.06 223 LEU A CA 1
ATOM 1720 C C . LEU A 1 223 ? -17.810 1.991 8.518 1.00 89.06 223 LEU A C 1
ATOM 1722 O O . LEU A 1 223 ? -17.679 2.532 7.423 1.00 89.06 223 LEU A O 1
ATOM 1726 N N . LYS A 1 224 ? -18.769 2.345 9.369 1.00 85.00 224 LYS A N 1
ATOM 1727 C CA . LYS A 1 224 ? -19.691 3.460 9.145 1.00 85.00 224 LYS A CA 1
ATOM 1728 C C . LYS A 1 224 ? -19.437 4.560 10.159 1.00 85.00 224 LYS A C 1
ATOM 1730 O O . LYS A 1 224 ? -19.045 4.295 11.292 1.00 85.00 224 LYS A O 1
ATOM 1735 N N . ARG A 1 225 ? -19.733 5.802 9.764 1.00 86.50 225 ARG A N 1
ATOM 1736 C CA . ARG A 1 225 ? -19.789 6.929 10.699 1.00 86.50 225 ARG A CA 1
ATOM 1737 C C . ARG A 1 225 ? -20.726 6.562 11.863 1.00 86.50 225 ARG A C 1
ATOM 1739 O O . ARG A 1 225 ? -21.871 6.185 11.591 1.00 86.50 225 ARG A O 1
ATOM 1746 N N . PRO A 1 226 ? -20.287 6.699 13.129 1.00 82.62 226 PRO A N 1
ATOM 1747 C CA . PRO A 1 226 ? -21.164 6.505 14.271 1.00 82.62 226 PRO A CA 1
ATOM 1748 C C . PRO A 1 226 ? -22.392 7.402 14.134 1.00 82.62 226 PRO A C 1
ATOM 1750 O O . PRO A 1 226 ? -22.288 8.600 13.848 1.00 82.62 226 PRO A O 1
ATOM 1753 N N . THR A 1 227 ? -23.578 6.832 14.313 1.00 83.31 227 THR A N 1
ATOM 1754 C CA . THR A 1 227 ? -24.792 7.647 14.397 1.00 83.31 227 THR A CA 1
ATOM 1755 C C . THR A 1 227 ? -24.733 8.495 15.670 1.00 83.31 227 THR A C 1
ATOM 1757 O O . THR A 1 227 ? -24.096 8.103 16.645 1.00 83.31 227 THR A O 1
ATOM 1760 N N . LYS A 1 228 ? -25.404 9.657 15.707 1.00 73.94 228 LYS A N 1
ATOM 1761 C CA . LYS A 1 228 ? -25.398 10.548 16.892 1.00 73.94 228 LYS A CA 1
ATOM 1762 C C . LYS A 1 228 ? -25.755 9.830 18.207 1.00 73.94 228 LYS A C 1
ATOM 1764 O O . LYS A 1 228 ? -25.323 10.271 19.260 1.00 73.94 228 LYS A O 1
ATOM 1769 N N . ALA A 1 229 ? -26.515 8.735 18.135 1.00 63.97 229 ALA A N 1
ATOM 1770 C CA . ALA A 1 229 ? -26.892 7.904 19.278 1.00 63.97 229 ALA A CA 1
ATOM 1771 C C . ALA A 1 229 ? -25.758 7.008 19.819 1.00 63.97 229 ALA A C 1
ATOM 1773 O O . ALA A 1 229 ? -25.855 6.543 20.943 1.00 63.97 229 ALA A O 1
ATOM 1774 N N . GLN A 1 230 ? -24.705 6.752 19.039 1.00 59.56 230 GLN A N 1
ATOM 1775 C CA . GLN A 1 230 ? -23.548 5.929 19.424 1.00 59.56 230 GLN A CA 1
ATOM 1776 C C . GLN A 1 230 ? -22.374 6.760 19.970 1.00 59.56 230 GLN A C 1
ATOM 1778 O O . GLN A 1 230 ? -21.381 6.190 20.407 1.00 59.56 230 GLN A O 1
ATOM 1783 N N . ALA A 1 231 ? -22.463 8.092 19.906 1.00 56.97 231 ALA A N 1
ATOM 1784 C CA . ALA A 1 231 ? -21.427 9.022 20.364 1.00 56.97 231 ALA A CA 1
ATOM 1785 C C . ALA A 1 231 ? -21.742 9.672 21.730 1.00 56.97 231 ALA A C 1
ATOM 1787 O O . ALA A 1 231 ? -20.987 10.540 22.167 1.00 56.97 231 ALA A O 1
ATOM 1788 N N . ALA A 1 232 ? -22.863 9.293 22.355 1.00 52.22 232 ALA A N 1
ATOM 1789 C CA . ALA A 1 232 ? -23.330 9.752 23.666 1.00 52.22 232 ALA A CA 1
ATOM 1790 C C . ALA A 1 232 ? -23.232 8.611 24.683 1.00 52.22 232 ALA A C 1
ATOM 1792 O O . ALA A 1 232 ? -22.905 8.912 25.851 1.00 52.22 232 ALA A O 1
#

pLDDT: mean 84.13, std 14.0, range [43.0, 97.81]

Secondary structure (DSSP, 8-state):
--HHHHHHHHHHHHHHHHHHHTTT-HHHHHHHHHHHHHHHHHHHHHH--SSHHHHHTHHHHHHHHHHHH------PPPPPTTS-------PPP--SS---S-HHHHHHHHHHHHHHHHHHHHHHHHTTT-HHHHHHHHHHHHHHHHHHHHSTTHHHHSHHHHHHHHHHHHHHHHHTT-HHHHHHHHHHHHHHHHHHHHHTTT-TT-SS-HHHHHHHHHHHHH--PPPGGG--

Nearest PDB structures (foldseek):
  8fiq-assembly1_A  TM=4.856E-01  e=4.784E+00  synthetic construct
  9dze-assembly1_c  TM=3.001E-01  e=4.573E+00  synthetic construct
  6frk-assembly1_u  TM=1.968E-01  e=1.625E+00  Canis lupus familiaris
  7ue2-assembly1_A  TM=2.213E-01  e=5.475E+00  synthetic construct
  5m73-assembly1_C  TM=2.037E-01  e=2.329E+00  Homo sapiens

Radius of gyration: 17.49 Å; Cα contacts (8 Å, |Δi|>4): 264; chains: 1; bounding box: 50×37×46 Å

Mean predicted aligned error: 6.25 Å

Foldseek 3Di:
DDLQVLLVQLLVLQQVLLVCVVVVNLVSSLVSLLVSLVSLVVVLCVVDVDDPVVVVCVLVVVLVVVVVVDPLPDPFDDDDPPPPDQLQDQRQFHDPDQDPDPSNLSSLLSSLSSLLNNLSSLVVSVNSPSVVSLVVSLSSLVSSLSSQVVRPPSLQVCLVSNLNSLLNNLVSCLVVVVQVVNVVSLVVNVSSLVSCVVHPQPPPPRRDHPVSSVSSVVSSVPSHRDDPVRVD

Sequence (232 aa):
MSLAERLGDAARLNNRGAALYAKGEWKESLLLFRQSLEGMIAQLREVAPGNAVADDYSALYLLKKNFDVLPCTGTAESPNKDAESPMVFLNPIVFSSVPTQDQETSLTVICGMIVFNMSIASHAKAMQGDTACLAQALQLYESSVNFIYRTPHAETVFASVLSAALNNKIQIYHSSCRFDELDRDSQRLSKAVYVAYAHEVRDPNSLLSQQDFEGILLNLLLLKRPTKAQAA